Protein AF-A0AAD7F4G1-F1 (afdb_monomer_lite)

Secondary structure (DSSP, 8-state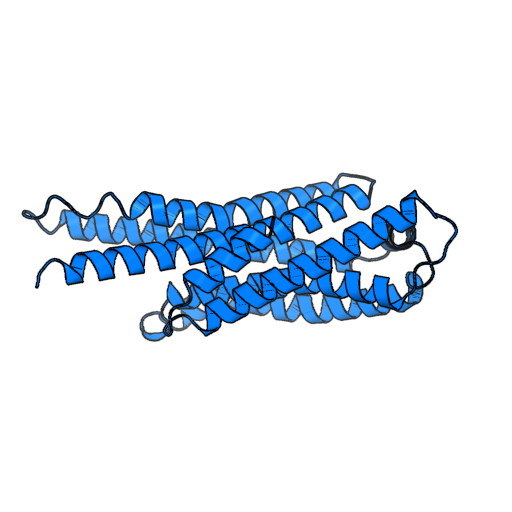):
-HHHHHHHHHHT--GGGHHHHHHHHHHHHHHHHHHHHHHHHHHHHHH-TTSPPPHHHHHHHHHHHHHHHHHHHHHHHHHHHHHS-GGGS-HHHHHHHHHHHHHHHHHHHHHHHHHHHHHHHHTTTS-HHHHHHHHTTT-SHHHHHHHHHHHHHHHHHHHHHHHHHHHHHHHHHHHHS--S---SSSSSHHHHHHHHHIIIIIHHHHHHHHHHHHHHH-S-HHHHHHHHHHHHHHHHHHHHHHHHHHHHHHHHHHHHHTT--

Organism: NCBI:txid1033008

Radius of gyration: 21.55 Å; chains: 1; bounding box: 67×28×67 Å

pLDDT: mean 72.88, std 14.79, range [25.52, 92.38]

Structure (mmCIF, N/CA/C/O backbone):
data_AF-A0AAD7F4G1-F1
#
_entry.id   AF-A0AAD7F4G1-F1
#
loop_
_atom_site.group_PDB
_atom_site.id
_atom_site.type_symbol
_atom_site.label_atom_id
_atom_site.label_alt_id
_atom_site.label_comp_id
_atom_site.label_asym_id
_atom_site.label_entity_id
_atom_site.label_seq_id
_atom_site.pdbx_PDB_ins_code
_atom_site.Cartn_x
_atom_site.Cartn_y
_atom_site.Cartn_z
_atom_site.occupancy
_atom_site.B_iso_or_equiv
_atom_site.auth_seq_id
_atom_site.auth_comp_id
_atom_site.auth_asym_id
_atom_site.auth_atom_id
_atom_site.pdbx_PDB_model_num
ATOM 1 N N . MET A 1 1 ? -10.180 -9.825 -11.424 1.00 59.16 1 MET A N 1
ATOM 2 C CA . MET A 1 1 ? -10.676 -9.976 -10.033 1.00 59.16 1 MET A CA 1
ATOM 3 C C . MET A 1 1 ? -11.299 -8.711 -9.432 1.00 59.16 1 MET A C 1
ATOM 5 O O . MET A 1 1 ? -12.139 -8.852 -8.557 1.00 59.16 1 MET A O 1
ATOM 9 N N . PHE A 1 2 ? -10.976 -7.496 -9.893 1.00 67.31 2 PHE A N 1
ATOM 10 C CA . PHE A 1 2 ? -11.536 -6.258 -9.319 1.00 67.31 2 PHE A CA 1
ATOM 11 C C . PHE A 1 2 ? -12.945 -5.872 -9.791 1.00 67.31 2 PHE A C 1
ATOM 13 O O . PHE A 1 2 ? -13.634 -5.138 -9.090 1.00 67.31 2 PHE A O 1
ATOM 20 N N . ILE A 1 3 ? -13.404 -6.389 -10.935 1.00 67.81 3 ILE A N 1
ATOM 21 C CA . ILE A 1 3 ? -14.711 -6.031 -11.514 1.00 67.81 3 ILE A CA 1
ATOM 22 C C . ILE A 1 3 ? -15.886 -6.405 -10.585 1.00 67.81 3 ILE A C 1
ATOM 24 O O . ILE A 1 3 ? -16.694 -5.524 -10.299 1.00 67.81 3 ILE A O 1
ATOM 28 N N . PRO A 1 4 ? -15.970 -7.628 -10.016 1.00 62.03 4 PRO A N 1
ATOM 29 C CA . PRO A 1 4 ? -17.026 -7.950 -9.052 1.00 62.03 4 PRO A CA 1
ATOM 30 C C . PRO A 1 4 ? -16.975 -7.070 -7.797 1.00 62.03 4 PRO A C 1
ATOM 32 O O . PRO A 1 4 ? -18.012 -6.659 -7.291 1.00 62.03 4 PRO A O 1
ATOM 35 N N . LEU A 1 5 ? -15.776 -6.722 -7.317 1.00 64.94 5 LEU A N 1
ATOM 36 C CA . LEU A 1 5 ? -15.608 -5.859 -6.143 1.00 64.94 5 LEU A CA 1
ATOM 37 C C . LEU A 1 5 ? -16.091 -4.430 -6.406 1.00 64.94 5 LEU A C 1
ATOM 39 O O . LEU A 1 5 ? -16.683 -3.823 -5.519 1.00 64.94 5 LEU A O 1
ATOM 43 N N . LEU A 1 6 ? -15.886 -3.915 -7.620 1.00 66.88 6 LEU A N 1
ATOM 44 C CA . LEU A 1 6 ? -16.370 -2.602 -8.039 1.00 66.88 6 LEU A CA 1
ATOM 45 C C . LEU A 1 6 ? -17.904 -2.565 -8.098 1.00 66.88 6 LEU A C 1
ATOM 47 O O . LEU A 1 6 ? -18.510 -1.630 -7.578 1.00 66.88 6 LEU A O 1
ATOM 51 N N . VAL A 1 7 ? -18.529 -3.614 -8.643 1.00 67.62 7 VAL A N 1
ATOM 52 C CA . VAL A 1 7 ? -19.995 -3.767 -8.662 1.00 67.62 7 VAL A CA 1
ATOM 53 C C . VAL A 1 7 ? -20.554 -3.806 -7.241 1.00 67.62 7 VAL A C 1
ATOM 55 O O . VAL A 1 7 ? -21.474 -3.059 -6.918 1.00 67.62 7 VAL A O 1
ATOM 58 N N . VAL A 1 8 ? -19.962 -4.621 -6.366 1.00 65.62 8 VAL A N 1
ATOM 59 C CA . VAL A 1 8 ? -20.405 -4.728 -4.972 1.00 65.62 8 VAL A CA 1
ATOM 60 C C . VAL A 1 8 ? -20.228 -3.394 -4.239 1.00 65.62 8 VAL A C 1
ATOM 62 O O . VAL A 1 8 ? -21.118 -2.991 -3.496 1.00 65.62 8 VAL A O 1
ATOM 65 N N . LEU A 1 9 ? -19.142 -2.652 -4.480 1.00 65.88 9 LEU A N 1
ATOM 66 C CA . LEU A 1 9 ? -18.961 -1.336 -3.866 1.00 65.88 9 LEU A CA 1
ATOM 67 C C . LEU A 1 9 ? -20.092 -0.375 -4.245 1.00 65.88 9 LEU A C 1
ATOM 69 O O . LEU A 1 9 ? -20.650 0.284 -3.370 1.00 65.88 9 LEU A O 1
ATOM 73 N N . ILE A 1 10 ? -20.419 -0.297 -5.539 1.00 69.44 10 ILE A N 1
ATOM 74 C CA . ILE A 1 10 ? -21.447 0.610 -6.062 1.00 69.44 10 ILE A CA 1
ATOM 75 C C . ILE A 1 10 ? -22.818 0.268 -5.468 1.00 69.44 10 ILE A C 1
ATOM 77 O O . ILE A 1 10 ? -23.537 1.173 -5.050 1.00 69.44 10 ILE A O 1
ATOM 81 N N . VAL A 1 11 ? -23.147 -1.023 -5.362 1.00 65.56 11 VAL A N 1
ATOM 82 C CA . VAL A 1 11 ? -24.415 -1.500 -4.783 1.00 65.56 11 VAL A CA 1
ATOM 83 C C . VAL A 1 11 ? -24.546 -1.130 -3.301 1.00 65.56 11 VAL A C 1
ATOM 85 O O . VAL A 1 11 ? -25.624 -0.754 -2.856 1.00 65.56 11 VAL A O 1
ATOM 88 N N . PHE A 1 12 ? -23.453 -1.186 -2.537 1.00 61.84 12 PHE A N 1
ATOM 89 C CA . PHE A 1 12 ? -23.444 -0.896 -1.097 1.00 61.84 12 PHE A CA 1
ATOM 90 C C . PHE A 1 12 ? -23.132 0.574 -0.745 1.00 61.84 12 PHE A C 1
ATOM 92 O O . PHE A 1 12 ? -22.830 0.893 0.410 1.00 61.84 12 PHE A O 1
ATOM 99 N N . SER A 1 13 ? -23.194 1.487 -1.720 1.00 61.09 13 SER A N 1
ATOM 100 C CA . SER A 1 13 ? -22.911 2.910 -1.515 1.00 61.09 13 SER A CA 1
ATOM 101 C C . SER A 1 13 ? -23.970 3.578 -0.627 1.00 61.09 13 SER A C 1
ATOM 103 O O . SER A 1 13 ? -25.130 3.710 -1.009 1.00 61.09 13 SER A O 1
ATOM 105 N N . ASN A 1 14 ? -23.563 4.026 0.567 1.00 58.22 14 ASN A N 1
ATOM 106 C CA . ASN A 1 14 ? -24.436 4.661 1.561 1.00 58.22 14 ASN A CA 1
ATOM 107 C C . ASN A 1 14 ? -23.987 6.125 1.813 1.00 58.22 14 ASN A C 1
ATOM 109 O O . ASN A 1 14 ? -22.778 6.370 1.925 1.00 58.22 14 ASN A O 1
ATOM 113 N N . PRO A 1 15 ? -24.892 7.121 1.956 1.00 51.62 15 PRO A N 1
ATOM 114 C CA . PRO A 1 15 ? -24.526 8.543 2.039 1.00 51.62 15 PRO A CA 1
ATOM 115 C C . PRO A 1 15 ? -23.590 8.915 3.200 1.00 51.62 15 PRO A C 1
ATOM 117 O O . PRO A 1 15 ? -22.822 9.868 3.081 1.00 51.62 15 PRO A O 1
ATOM 120 N N . GLY A 1 16 ? -23.611 8.155 4.302 1.00 56.56 16 GLY A N 1
ATOM 121 C CA . GLY A 1 16 ? -22.776 8.393 5.487 1.00 56.56 16 GLY A CA 1
ATOM 122 C C . GLY A 1 16 ? -21.321 7.910 5.385 1.00 56.56 16 GLY A C 1
ATOM 123 O O . GLY A 1 16 ? -20.500 8.303 6.206 1.00 56.56 16 GLY A O 1
ATOM 124 N N . MET A 1 17 ? -20.967 7.089 4.385 1.00 61.50 17 MET A N 1
ATOM 125 C CA . MET A 1 17 ? -19.608 6.536 4.204 1.00 61.50 17 MET A CA 1
ATOM 126 C C . MET A 1 17 ? -18.901 7.053 2.940 1.00 61.50 17 MET A C 1
ATOM 128 O O . MET A 1 17 ? -17.911 6.469 2.495 1.00 61.50 17 MET A O 1
ATOM 132 N N . ARG A 1 18 ? -19.384 8.160 2.362 1.00 67.25 18 ARG A N 1
ATOM 133 C CA . ARG A 1 18 ? -18.922 8.700 1.069 1.00 67.25 18 ARG A CA 1
ATOM 134 C C . ARG A 1 18 ? -17.399 8.881 0.950 1.00 67.25 18 ARG A C 1
ATOM 136 O O . ARG A 1 18 ? -16.865 8.443 -0.065 1.00 67.25 18 ARG A O 1
ATOM 143 N N . PRO A 1 19 ? -16.665 9.432 1.940 1.00 75.06 19 PRO A N 1
ATOM 144 C CA . PRO A 1 19 ? -15.215 9.593 1.807 1.00 75.06 19 PRO A CA 1
ATOM 145 C C . PRO A 1 19 ? -14.480 8.250 1.709 1.00 75.06 19 PRO A C 1
ATOM 147 O O . PRO A 1 19 ? -13.637 8.066 0.836 1.00 75.06 19 PRO A O 1
ATOM 150 N N . LEU A 1 20 ? -14.838 7.282 2.564 1.00 74.88 20 LEU A N 1
ATOM 151 C CA . LEU A 1 20 ? -14.239 5.944 2.555 1.00 74.88 20 LEU A CA 1
ATOM 152 C C . LEU A 1 20 ? -14.561 5.199 1.255 1.00 74.88 20 LEU A C 1
ATOM 154 O O . LEU A 1 20 ? -13.694 4.541 0.686 1.00 74.88 20 LEU A O 1
ATOM 158 N N . PHE A 1 21 ? -15.799 5.333 0.775 1.00 76.00 21 PHE A N 1
ATOM 159 C CA . PHE A 1 21 ? -16.236 4.765 -0.494 1.00 76.00 21 PHE A CA 1
ATOM 160 C C . PHE A 1 21 ? -15.425 5.310 -1.676 1.00 76.00 21 PHE A C 1
ATOM 162 O O . PHE A 1 21 ? -14.915 4.522 -2.465 1.00 76.00 21 PHE A O 1
ATOM 169 N N . ILE A 1 22 ? -15.248 6.633 -1.769 1.00 82.31 22 ILE A N 1
ATOM 170 C CA . ILE A 1 22 ? -14.476 7.261 -2.850 1.00 82.31 22 ILE A CA 1
ATOM 171 C C . ILE A 1 22 ? -13.023 6.786 -2.816 1.00 82.31 22 ILE A C 1
ATOM 173 O O . ILE A 1 22 ? -12.489 6.403 -3.853 1.00 82.31 22 ILE A O 1
ATOM 177 N N . MET A 1 23 ? -12.391 6.742 -1.638 1.00 83.56 23 MET A N 1
ATOM 178 C CA . MET A 1 23 ? -11.006 6.272 -1.541 1.00 83.56 23 MET A CA 1
ATOM 179 C C . MET A 1 23 ? -10.866 4.799 -1.950 1.00 83.56 23 MET A C 1
ATOM 181 O O . MET A 1 23 ? -9.951 4.454 -2.691 1.00 83.56 23 MET A O 1
ATOM 185 N N . ASN A 1 24 ? -11.801 3.940 -1.535 1.00 82.81 24 ASN A N 1
ATOM 186 C CA . ASN A 1 24 ? -11.839 2.538 -1.958 1.00 82.81 24 ASN A CA 1
ATOM 187 C C . ASN A 1 24 ? -12.094 2.384 -3.471 1.00 82.81 24 ASN A C 1
ATOM 189 O O . ASN A 1 24 ? -11.542 1.492 -4.106 1.00 82.81 24 ASN A O 1
ATOM 193 N N . LEU A 1 25 ? -12.938 3.230 -4.066 1.00 85.06 25 LEU A N 1
ATOM 194 C CA . LEU A 1 25 ? -13.187 3.213 -5.508 1.00 85.06 25 LEU A CA 1
ATOM 195 C C . LEU A 1 25 ? -11.922 3.607 -6.277 1.00 85.06 25 LEU A C 1
ATOM 197 O O . LEU A 1 25 ? -11.527 2.920 -7.217 1.00 85.06 25 LEU A O 1
ATOM 201 N N . VAL A 1 26 ? -11.264 4.684 -5.848 1.00 88.88 26 VAL A N 1
ATOM 202 C CA . VAL A 1 26 ? -10.005 5.142 -6.442 1.00 88.88 26 VAL A CA 1
ATOM 203 C C . VAL A 1 26 ? -8.928 4.067 -6.320 1.00 88.88 26 VAL A C 1
ATOM 205 O O . VAL A 1 26 ? -8.233 3.818 -7.304 1.00 88.88 26 VAL A O 1
ATOM 208 N N . SER A 1 27 ? -8.810 3.373 -5.181 1.00 88.44 27 SER A N 1
ATOM 209 C CA . SER A 1 27 ? -7.804 2.313 -5.033 1.00 88.44 27 SER A CA 1
ATOM 210 C C . SER A 1 27 ? -8.062 1.134 -5.968 1.00 88.44 27 SER A C 1
ATOM 212 O O . SER A 1 27 ? -7.123 0.627 -6.577 1.00 88.44 27 SER A O 1
ATOM 214 N N . VAL A 1 28 ? -9.328 0.747 -6.161 1.00 88.88 28 VAL A N 1
ATOM 215 C CA . VAL A 1 28 ? -9.712 -0.292 -7.128 1.00 88.88 28 VAL A CA 1
ATOM 216 C C . VAL A 1 28 ? -9.351 0.110 -8.551 1.00 88.88 28 VAL A C 1
ATOM 218 O O . VAL A 1 28 ? -8.712 -0.667 -9.259 1.00 88.88 28 VAL A O 1
ATOM 221 N N . LEU A 1 29 ? -9.746 1.313 -8.975 1.00 89.56 29 LEU A N 1
ATOM 222 C CA . LEU A 1 29 ? -9.453 1.810 -10.320 1.00 89.56 29 LEU A CA 1
ATOM 223 C C . LEU A 1 29 ? -7.942 1.878 -10.557 1.00 89.56 29 LEU A C 1
ATOM 225 O O . LEU A 1 29 ? -7.454 1.410 -11.583 1.00 89.56 29 LEU A O 1
ATOM 229 N N . THR A 1 30 ? -7.197 2.374 -9.570 1.00 90.50 30 THR A N 1
ATOM 230 C CA . THR A 1 30 ? -5.734 2.449 -9.626 1.00 90.50 30 THR A CA 1
ATOM 231 C C . THR A 1 30 ? -5.107 1.055 -9.714 1.00 90.50 30 THR A C 1
ATOM 233 O O . THR A 1 30 ? -4.221 0.838 -10.536 1.00 90.50 30 THR A O 1
ATOM 236 N N . GLY A 1 31 ? -5.606 0.079 -8.947 1.00 89.00 31 GLY A N 1
ATOM 237 C CA . GLY A 1 31 ? -5.162 -1.314 -9.026 1.00 89.00 31 GLY A CA 1
ATOM 238 C C . GLY A 1 31 ? -5.445 -1.967 -10.383 1.00 89.00 31 GLY A C 1
ATOM 239 O O . GLY A 1 31 ? -4.610 -2.711 -10.891 1.00 89.00 31 GLY A O 1
ATOM 240 N N . ILE A 1 32 ? -6.585 -1.662 -11.014 1.00 90.06 32 ILE A N 1
ATOM 241 C CA . ILE A 1 32 ? -6.897 -2.135 -12.374 1.00 90.06 32 ILE A CA 1
ATOM 242 C C . ILE A 1 32 ? -5.906 -1.551 -13.385 1.00 90.06 32 ILE A C 1
ATOM 244 O O . ILE A 1 32 ? -5.348 -2.303 -14.182 1.00 90.06 32 ILE A O 1
ATOM 248 N N . VAL A 1 33 ? -5.661 -0.238 -13.335 1.00 92.38 33 VAL A N 1
ATOM 249 C CA . VAL A 1 33 ? -4.688 0.427 -14.217 1.00 92.38 33 VAL A CA 1
ATOM 250 C C . VAL A 1 33 ? -3.296 -0.172 -14.029 1.00 92.38 33 VAL A C 1
ATOM 252 O O . VAL A 1 33 ? -2.648 -0.523 -15.013 1.00 92.38 33 VAL A O 1
ATOM 255 N N . LEU A 1 34 ? -2.862 -0.368 -12.780 1.00 91.19 34 LEU A N 1
ATOM 256 C CA . LEU A 1 34 ? -1.585 -1.005 -12.464 1.00 91.19 34 LEU A CA 1
ATOM 257 C C . LEU A 1 34 ? -1.491 -2.418 -13.061 1.00 91.19 34 LEU A C 1
ATOM 259 O O . LEU A 1 34 ? -0.464 -2.773 -13.635 1.00 91.19 34 LEU A O 1
ATOM 263 N N . GLY A 1 35 ? -2.565 -3.207 -12.984 1.00 89.12 35 GLY A N 1
ATOM 264 C CA . GLY A 1 35 ? -2.619 -4.549 -13.562 1.00 89.12 35 GLY A CA 1
ATOM 265 C C . GLY A 1 35 ? -2.562 -4.572 -15.084 1.00 89.12 35 GLY A C 1
ATOM 266 O O . GLY A 1 35 ? -1.817 -5.375 -15.644 1.00 89.12 35 GLY A O 1
ATOM 267 N N . ILE A 1 36 ? -3.290 -3.674 -15.754 1.00 90.94 36 ILE A N 1
ATOM 268 C CA . ILE A 1 36 ? -3.244 -3.530 -17.218 1.00 90.94 36 ILE A CA 1
ATOM 269 C C . ILE A 1 36 ? -1.824 -3.171 -17.662 1.00 90.94 36 ILE A C 1
ATOM 271 O O . ILE A 1 36 ? -1.286 -3.810 -18.565 1.00 90.94 36 ILE A O 1
ATOM 275 N N . LEU A 1 37 ? -1.201 -2.194 -16.998 1.00 90.62 37 LEU A N 1
ATOM 276 C CA . LEU A 1 37 ? 0.173 -1.793 -17.287 1.00 90.62 37 LEU A CA 1
ATOM 277 C C . LEU A 1 37 ? 1.157 -2.940 -17.045 1.00 90.62 37 LEU A C 1
ATOM 279 O O . LEU A 1 37 ? 2.006 -3.184 -17.893 1.00 90.62 37 LEU A O 1
ATOM 283 N N . ASN A 1 38 ? 1.020 -3.683 -15.943 1.00 88.88 38 ASN A N 1
ATOM 284 C CA . ASN A 1 38 ? 1.887 -4.825 -15.658 1.00 88.88 38 ASN A CA 1
ATOM 285 C C . ASN A 1 38 ? 1.797 -5.896 -16.753 1.00 88.88 38 ASN A C 1
ATOM 287 O O . ASN A 1 38 ? 2.818 -6.338 -17.265 1.00 88.88 38 ASN A O 1
ATOM 291 N N . VAL A 1 39 ? 0.579 -6.284 -17.152 1.00 89.00 39 VAL A N 1
ATOM 292 C CA . VAL A 1 39 ? 0.378 -7.267 -18.230 1.00 89.00 39 VAL A CA 1
ATOM 293 C C . VAL A 1 39 ? 0.962 -6.755 -19.543 1.00 89.00 39 VAL A C 1
ATOM 295 O O . VAL A 1 39 ? 1.665 -7.498 -20.218 1.00 89.00 39 VAL A O 1
ATOM 298 N N . TYR A 1 40 ? 0.726 -5.488 -19.888 1.00 88.44 40 TYR A N 1
ATOM 299 C CA . TYR A 1 40 ? 1.296 -4.880 -21.089 1.00 88.44 40 TYR A CA 1
ATOM 300 C C . TYR A 1 40 ? 2.832 -4.939 -21.092 1.00 88.44 40 TYR A C 1
ATOM 302 O O . TYR A 1 40 ? 3.427 -5.344 -22.093 1.00 88.44 40 TYR A O 1
ATOM 310 N N . LEU A 1 41 ? 3.475 -4.580 -19.975 1.00 85.44 41 LEU A N 1
ATOM 311 C CA . LEU A 1 41 ? 4.934 -4.600 -19.842 1.00 85.44 41 LEU A CA 1
ATOM 312 C C . LEU A 1 41 ? 5.501 -6.022 -19.972 1.00 85.44 41 LEU A C 1
ATOM 314 O O . LEU A 1 41 ? 6.464 -6.216 -20.708 1.00 85.44 41 LEU A O 1
ATOM 318 N N . GLU A 1 42 ? 4.888 -7.008 -19.316 1.00 83.50 42 GLU A N 1
ATOM 319 C CA . GLU A 1 42 ? 5.328 -8.412 -19.339 1.00 83.50 42 GLU A CA 1
ATOM 320 C C . GLU A 1 42 ? 5.128 -9.067 -20.711 1.00 83.50 42 GLU A C 1
ATOM 322 O O . GLU A 1 42 ? 6.024 -9.732 -21.237 1.00 83.50 42 GLU A O 1
ATOM 327 N N . VAL A 1 43 ? 3.967 -8.841 -21.334 1.00 86.25 43 VAL A N 1
ATOM 328 C CA . VAL A 1 43 ? 3.660 -9.356 -22.676 1.00 86.25 43 VAL A CA 1
ATOM 329 C C . VAL A 1 43 ? 4.613 -8.753 -23.702 1.00 86.25 43 VAL A C 1
ATOM 331 O O . VAL A 1 43 ? 5.156 -9.485 -24.525 1.00 86.25 43 VAL A O 1
ATOM 334 N N . THR A 1 44 ? 4.875 -7.446 -23.626 1.00 83.38 44 THR A N 1
ATOM 335 C CA . THR A 1 44 ? 5.816 -6.775 -24.535 1.00 83.38 44 THR A CA 1
ATOM 336 C C . THR A 1 44 ? 7.243 -7.275 -24.318 1.00 83.38 44 THR A C 1
ATOM 338 O O . THR A 1 44 ? 7.930 -7.595 -25.284 1.00 83.38 44 THR A O 1
ATOM 341 N N . ALA A 1 45 ? 7.674 -7.426 -23.061 1.00 78.81 45 ALA A N 1
ATOM 342 C CA . ALA A 1 45 ? 8.993 -7.964 -22.735 1.00 78.81 45 ALA A CA 1
ATOM 343 C C . ALA A 1 45 ? 9.184 -9.412 -23.225 1.00 78.81 45 ALA A C 1
ATOM 345 O O . ALA A 1 45 ? 10.295 -9.784 -23.598 1.00 78.81 45 ALA A O 1
ATOM 346 N N . THR A 1 46 ? 8.112 -10.211 -23.253 1.00 81.00 46 THR A N 1
ATOM 347 C CA . THR A 1 46 ? 8.158 -11.620 -23.674 1.00 81.00 46 THR A CA 1
ATOM 348 C C . THR A 1 46 ? 8.052 -11.788 -25.191 1.00 81.00 46 THR A C 1
ATOM 350 O O . THR A 1 46 ? 8.832 -12.527 -25.785 1.00 81.00 46 THR A O 1
ATOM 353 N N . LEU A 1 47 ? 7.085 -11.123 -25.831 1.00 85.38 47 LEU A N 1
ATOM 354 C CA . LEU A 1 47 ? 6.792 -11.293 -27.260 1.00 85.38 47 LEU A CA 1
ATOM 355 C C . LEU A 1 47 ? 7.672 -10.428 -28.164 1.00 85.38 47 LEU A C 1
ATOM 357 O O . LEU A 1 47 ? 7.820 -10.723 -29.348 1.00 85.38 47 LEU A O 1
ATOM 361 N N . SER A 1 48 ? 8.223 -9.327 -27.656 1.00 81.44 48 SER A N 1
ATOM 362 C CA . SER A 1 48 ? 9.010 -8.380 -28.451 1.00 81.44 48 SER A CA 1
ATOM 363 C C . SER A 1 48 ? 10.144 -7.772 -27.613 1.00 81.44 48 SER A C 1
ATOM 365 O O . SER A 1 48 ? 10.171 -6.568 -27.363 1.00 81.44 48 SER A O 1
ATOM 367 N N . PRO A 1 49 ? 11.138 -8.582 -27.197 1.00 71.69 49 PRO A N 1
ATOM 368 C CA . PRO A 1 49 ? 12.201 -8.144 -26.286 1.00 71.69 49 PRO A CA 1
ATOM 369 C C . PRO A 1 49 ? 13.098 -7.032 -26.857 1.00 71.69 49 PRO A C 1
ATOM 371 O O . PRO A 1 49 ? 13.790 -6.351 -26.105 1.00 71.69 49 PRO A O 1
ATOM 374 N N . LEU A 1 50 ? 13.098 -6.848 -28.181 1.00 72.94 50 LEU A N 1
ATOM 375 C CA . LEU A 1 50 ? 13.895 -5.838 -28.882 1.00 72.94 50 LEU A CA 1
ATOM 376 C C . LEU A 1 50 ? 13.138 -4.523 -29.115 1.00 72.94 50 LEU A C 1
ATOM 378 O O . LEU A 1 50 ? 13.759 -3.530 -29.490 1.00 72.94 50 LEU A O 1
ATOM 382 N N . THR A 1 51 ? 11.815 -4.492 -28.915 1.00 74.81 51 THR A N 1
ATOM 383 C CA . THR A 1 51 ? 11.047 -3.254 -29.084 1.00 74.81 51 THR A CA 1
ATOM 384 C C . THR A 1 51 ? 11.157 -2.401 -27.822 1.00 74.81 51 THR A C 1
ATOM 386 O O . THR A 1 51 ? 10.780 -2.868 -26.743 1.00 74.81 51 THR A O 1
ATOM 389 N N . PRO A 1 52 ? 11.658 -1.158 -27.919 1.00 70.81 52 PRO A N 1
ATOM 390 C CA . PRO A 1 52 ? 11.794 -0.294 -26.759 1.00 70.81 52 PRO A CA 1
ATOM 391 C C . PRO A 1 52 ? 10.413 0.117 -26.244 1.00 70.81 52 PRO A C 1
ATOM 393 O O . PRO A 1 52 ? 9.591 0.670 -26.974 1.00 70.81 52 PRO A O 1
ATOM 396 N N . ILE A 1 53 ? 10.166 -0.135 -24.961 1.00 78.94 53 ILE A N 1
ATOM 397 C CA . ILE A 1 53 ? 8.968 0.347 -24.276 1.00 78.94 53 ILE A CA 1
ATOM 398 C C . ILE A 1 53 ? 9.136 1.844 -24.025 1.00 78.94 53 ILE A C 1
ATOM 400 O O . ILE A 1 53 ? 10.181 2.294 -23.555 1.00 78.94 53 ILE A O 1
ATOM 404 N N . HIS A 1 54 ? 8.096 2.626 -24.306 1.00 81.44 54 HIS A N 1
ATOM 405 C CA . HIS A 1 54 ? 8.144 4.058 -24.059 1.00 81.44 54 HIS A CA 1
ATOM 406 C C . HIS A 1 54 ? 8.367 4.389 -22.574 1.00 81.44 54 HIS A C 1
ATOM 408 O O . HIS A 1 54 ? 7.651 3.902 -21.694 1.00 81.44 54 HIS A O 1
ATOM 414 N N . ALA A 1 55 ? 9.308 5.301 -22.311 1.00 79.31 55 ALA A N 1
ATOM 415 C CA . ALA A 1 55 ? 9.718 5.693 -20.964 1.00 79.31 55 ALA A CA 1
ATOM 416 C C . ALA A 1 55 ? 8.549 6.172 -20.086 1.00 79.31 55 ALA A C 1
ATOM 418 O O . ALA A 1 55 ? 8.491 5.840 -18.906 1.00 79.31 55 ALA A O 1
ATOM 419 N N . TYR A 1 56 ? 7.579 6.902 -20.648 1.00 83.56 56 TYR A N 1
ATOM 420 C CA . TYR A 1 56 ? 6.435 7.420 -19.888 1.00 83.56 56 TYR A CA 1
ATOM 421 C C . TYR A 1 56 ? 5.530 6.312 -19.326 1.00 83.56 56 TYR A C 1
ATOM 423 O O . TYR A 1 56 ? 5.019 6.456 -18.218 1.00 83.56 56 TYR A O 1
ATOM 431 N N . ILE A 1 57 ? 5.369 5.190 -20.041 1.00 84.94 57 ILE A N 1
ATOM 432 C CA . ILE A 1 57 ? 4.579 4.036 -19.574 1.00 84.94 57 ILE A CA 1
ATOM 433 C C . ILE A 1 57 ? 5.272 3.408 -18.368 1.00 84.94 57 ILE A C 1
ATOM 435 O O . ILE A 1 57 ? 4.647 3.119 -17.350 1.00 84.94 57 ILE A O 1
ATOM 439 N N . LEU A 1 58 ? 6.586 3.241 -18.481 1.00 81.31 58 LEU A N 1
ATOM 440 C CA . LEU A 1 58 ? 7.416 2.623 -17.464 1.00 81.31 58 LEU A CA 1
ATOM 441 C C . LEU A 1 58 ? 7.489 3.488 -16.197 1.00 81.31 58 LEU A C 1
ATOM 443 O O . LEU A 1 58 ? 7.319 2.985 -15.088 1.00 81.31 58 LEU A O 1
ATOM 447 N N . ILE A 1 59 ? 7.678 4.800 -16.355 1.00 84.12 59 ILE A N 1
ATOM 448 C CA . ILE A 1 59 ? 7.667 5.765 -15.249 1.00 84.12 59 ILE A CA 1
ATOM 449 C C . ILE A 1 59 ? 6.291 5.792 -14.582 1.00 84.12 59 ILE A C 1
ATOM 451 O O . ILE A 1 59 ? 6.208 5.727 -13.358 1.00 84.12 59 ILE A O 1
ATOM 455 N N . GLY A 1 60 ? 5.214 5.833 -15.373 1.00 87.81 60 GLY A N 1
ATOM 456 C CA . GLY A 1 60 ? 3.846 5.787 -14.860 1.00 87.81 60 GLY A CA 1
ATOM 457 C C . GLY A 1 60 ? 3.583 4.526 -14.038 1.00 87.81 60 GLY A C 1
ATOM 458 O O . GLY A 1 60 ? 3.074 4.620 -12.925 1.00 87.81 60 GLY A O 1
ATOM 459 N N . PHE A 1 61 ? 4.006 3.361 -14.534 1.00 88.19 61 PHE A N 1
ATOM 460 C CA . PHE A 1 61 ? 3.911 2.097 -13.805 1.00 88.19 61 PHE A CA 1
ATOM 461 C C . PHE A 1 61 ? 4.648 2.146 -12.461 1.00 88.19 61 PHE A C 1
ATOM 463 O O . PHE A 1 61 ? 4.063 1.810 -11.435 1.00 88.19 61 PHE A O 1
ATOM 470 N N . VAL A 1 62 ? 5.899 2.615 -12.442 1.00 85.44 62 VAL A N 1
ATOM 471 C CA . VAL A 1 62 ? 6.704 2.716 -11.213 1.00 85.44 62 VAL A CA 1
ATOM 472 C C . VAL A 1 62 ? 6.083 3.682 -10.203 1.00 85.44 62 VAL A C 1
ATOM 474 O O . VAL A 1 62 ? 6.012 3.363 -9.018 1.00 85.44 62 VAL A O 1
ATOM 477 N N . ILE A 1 63 ? 5.598 4.842 -10.653 1.00 88.69 63 ILE A N 1
ATOM 478 C CA . ILE A 1 63 ? 4.913 5.810 -9.787 1.00 88.69 63 ILE A CA 1
ATOM 479 C C . ILE A 1 63 ? 3.667 5.165 -9.174 1.00 88.69 63 ILE A C 1
ATOM 481 O O . ILE A 1 63 ? 3.497 5.194 -7.957 1.00 88.69 63 ILE A O 1
ATOM 485 N N . LEU A 1 64 ? 2.818 4.536 -9.990 1.00 90.56 64 LEU A N 1
ATOM 486 C CA . LEU A 1 64 ? 1.621 3.861 -9.490 1.00 90.56 64 LEU A CA 1
ATOM 487 C C . LEU A 1 64 ? 1.971 2.760 -8.487 1.00 90.56 64 LEU A C 1
ATOM 489 O O . LEU A 1 64 ? 1.334 2.667 -7.443 1.00 90.56 64 LEU A O 1
ATOM 493 N N . LEU A 1 65 ? 3.010 1.974 -8.766 1.00 87.50 65 LEU A N 1
ATOM 494 C CA . LEU A 1 65 ? 3.471 0.896 -7.898 1.00 87.50 65 LEU A CA 1
ATOM 495 C C . LEU A 1 65 ? 3.929 1.413 -6.521 1.00 87.50 65 LEU A C 1
ATOM 497 O O . LEU A 1 65 ? 3.611 0.799 -5.509 1.00 87.50 65 LEU A O 1
ATOM 501 N N . LEU A 1 66 ? 4.635 2.547 -6.459 1.00 86.44 66 LEU A N 1
ATOM 502 C CA . LEU A 1 66 ? 5.156 3.108 -5.203 1.00 86.44 66 LEU A CA 1
ATOM 503 C C . LEU A 1 66 ? 4.099 3.855 -4.385 1.00 86.44 66 LEU A C 1
ATOM 505 O O . LEU A 1 66 ? 4.061 3.737 -3.162 1.00 86.44 66 LEU A O 1
ATOM 509 N N . TYR A 1 67 ? 3.236 4.626 -5.047 1.00 89.06 67 TYR A N 1
ATOM 510 C CA . TYR A 1 67 ? 2.257 5.466 -4.356 1.00 89.06 67 TYR A CA 1
ATOM 511 C C . TYR A 1 67 ? 0.974 4.723 -3.982 1.00 89.06 67 TYR A C 1
ATOM 513 O O . TYR A 1 67 ? 0.281 5.153 -3.059 1.00 89.06 67 TYR A O 1
ATOM 521 N N . LEU A 1 68 ? 0.655 3.607 -4.647 1.00 89.31 68 LEU A N 1
ATOM 522 C CA . LEU A 1 68 ? -0.541 2.829 -4.334 1.00 89.31 68 LEU A CA 1
ATOM 523 C C . LEU A 1 68 ? -0.542 2.325 -2.876 1.00 89.31 68 LEU A C 1
ATOM 525 O O . LEU A 1 68 ? -1.527 2.605 -2.193 1.00 89.31 68 LEU A O 1
ATOM 529 N N . PRO A 1 69 ? 0.523 1.699 -2.332 1.00 86.88 69 PRO A N 1
ATOM 530 C CA . PRO A 1 69 ? 0.563 1.337 -0.912 1.00 86.88 69 PRO A CA 1
ATOM 531 C C . PRO A 1 69 ? 0.413 2.534 0.027 1.00 86.88 69 PRO A C 1
ATOM 533 O O . PRO A 1 69 ? -0.357 2.479 0.977 1.00 86.88 69 PRO A O 1
ATOM 536 N N . VAL A 1 70 ? 1.064 3.666 -0.268 1.00 87.81 70 VAL A N 1
ATOM 537 C CA . VAL A 1 70 ? 0.937 4.892 0.549 1.00 87.81 70 VAL A CA 1
ATOM 538 C C . VAL A 1 70 ? -0.520 5.373 0.599 1.00 87.81 70 VAL A C 1
ATOM 540 O O . VAL A 1 70 ? -1.019 5.814 1.642 1.00 87.81 70 VAL A O 1
ATOM 543 N N . PHE A 1 71 ? -1.229 5.266 -0.526 1.00 88.62 71 PHE A N 1
ATOM 544 C CA . PHE A 1 71 ? -2.655 5.558 -0.600 1.00 88.62 71 PHE A CA 1
ATOM 545 C C . PHE A 1 71 ? -3.487 4.549 0.208 1.00 88.62 71 PHE A C 1
ATOM 547 O O . PHE A 1 71 ? -4.351 4.961 0.985 1.00 88.62 71 PHE A O 1
ATOM 554 N N . MET A 1 72 ? -3.191 3.250 0.106 1.00 85.19 72 MET A N 1
ATOM 555 C CA . MET A 1 72 ? -3.851 2.200 0.893 1.00 85.19 72 MET A CA 1
ATOM 556 C C . MET A 1 72 ? -3.671 2.405 2.403 1.00 85.19 72 MET A C 1
ATOM 558 O O . MET A 1 72 ? -4.652 2.370 3.151 1.00 85.19 72 MET A O 1
ATOM 562 N N . ASP A 1 73 ? -2.463 2.741 2.847 1.00 84.56 73 ASP A N 1
ATOM 563 C CA . ASP A 1 73 ? -2.155 3.039 4.247 1.00 84.56 73 ASP A CA 1
ATOM 564 C C . ASP A 1 73 ? -2.946 4.253 4.758 1.00 84.56 73 ASP A C 1
ATOM 566 O O . ASP A 1 73 ? -3.348 4.324 5.923 1.00 84.56 73 ASP A O 1
ATOM 570 N N . THR A 1 74 ? -3.225 5.220 3.881 1.00 84.25 74 THR A N 1
ATOM 571 C CA . THR A 1 74 ? -4.062 6.383 4.206 1.00 84.25 74 THR A CA 1
ATOM 572 C C . THR A 1 74 ? -5.524 5.978 4.420 1.00 84.25 74 THR A C 1
ATOM 574 O O . THR A 1 74 ? -6.170 6.469 5.351 1.00 84.25 74 THR A O 1
ATOM 577 N N . ILE A 1 75 ? -6.039 5.022 3.637 1.00 83.06 75 ILE A N 1
ATOM 578 C CA . ILE A 1 75 ? -7.372 4.433 3.852 1.00 83.06 75 ILE A CA 1
ATOM 579 C C . ILE A 1 75 ? -7.427 3.711 5.203 1.00 83.06 75 ILE A C 1
ATOM 581 O O . ILE A 1 75 ? -8.418 3.835 5.930 1.00 83.06 75 ILE A O 1
ATOM 585 N N . LEU A 1 76 ? -6.367 2.985 5.569 1.00 77.31 76 LEU A N 1
ATOM 586 C CA . LEU A 1 76 ? -6.268 2.315 6.866 1.00 77.31 76 LEU A CA 1
ATOM 587 C C . LEU A 1 76 ? -6.266 3.317 8.029 1.00 77.31 76 LEU A C 1
ATOM 589 O O . LEU A 1 76 ? -7.012 3.117 8.990 1.00 77.31 76 LEU A O 1
ATOM 593 N N . ILE A 1 77 ? -5.530 4.430 7.926 1.00 78.75 77 ILE A N 1
ATOM 594 C CA . ILE A 1 77 ? -5.585 5.523 8.913 1.00 78.75 77 ILE A CA 1
ATOM 595 C C . ILE A 1 77 ? -7.012 6.071 9.041 1.00 78.75 77 ILE A C 1
ATOM 597 O O . ILE A 1 77 ? -7.514 6.234 10.155 1.00 78.75 77 ILE A O 1
ATOM 601 N N . PHE A 1 78 ? -7.693 6.327 7.921 1.00 76.69 78 PHE A N 1
ATOM 602 C CA . PHE A 1 78 ? -9.077 6.812 7.932 1.00 76.69 78 PHE A CA 1
ATOM 603 C C . PHE A 1 78 ? -10.028 5.850 8.651 1.00 76.69 78 PHE A C 1
ATOM 605 O O . PHE A 1 78 ? -10.925 6.278 9.378 1.00 76.69 78 PHE A O 1
ATOM 612 N N . ARG A 1 79 ? -9.814 4.539 8.510 1.00 71.31 79 ARG A N 1
ATOM 613 C CA . ARG A 1 79 ? -10.562 3.525 9.269 1.00 71.31 79 ARG A CA 1
ATOM 614 C C . ARG A 1 79 ? -10.195 3.529 10.743 1.00 71.31 79 ARG A C 1
ATOM 616 O O . ARG A 1 79 ? -11.075 3.376 11.588 1.00 71.31 79 ARG A O 1
ATOM 623 N N . LEU A 1 80 ? -8.923 3.737 11.067 1.00 69.94 80 LEU A N 1
ATOM 624 C CA . LEU A 1 80 ? -8.464 3.836 12.446 1.00 69.94 80 LEU A CA 1
ATOM 625 C C . LEU A 1 80 ? -9.095 5.041 13.158 1.00 69.94 80 LEU A C 1
ATOM 627 O O . LEU A 1 80 ? -9.484 4.906 14.314 1.00 69.94 80 LEU A O 1
ATOM 631 N N . PHE A 1 81 ? -9.315 6.163 12.460 1.00 69.75 81 PHE A N 1
ATOM 632 C CA . PHE A 1 81 ? -10.079 7.310 12.974 1.00 69.75 81 PHE A CA 1
ATOM 633 C C . PHE A 1 81 ? -11.528 6.970 13.339 1.00 69.75 81 PHE A C 1
ATOM 635 O O . PHE A 1 81 ? -12.054 7.509 14.313 1.00 69.75 81 PHE A O 1
ATOM 642 N N . ALA A 1 82 ? -12.174 6.065 12.599 1.00 65.50 82 ALA A N 1
ATOM 643 C CA . ALA A 1 82 ? -13.522 5.606 12.930 1.00 65.50 82 ALA A CA 1
ATOM 644 C C . ALA A 1 82 ? -13.543 4.697 14.178 1.00 65.50 82 ALA A C 1
ATOM 646 O O . ALA A 1 82 ? -14.517 4.701 14.927 1.00 65.50 82 ALA A O 1
ATOM 647 N N . VAL A 1 83 ? -12.470 3.935 14.426 1.00 64.56 83 VAL A N 1
ATOM 648 C CA . VAL A 1 83 ? -12.349 3.000 15.568 1.00 64.56 83 VAL A CA 1
ATOM 649 C C . VAL A 1 83 ? -11.824 3.682 16.841 1.00 64.56 83 VAL A C 1
ATOM 651 O O . VAL A 1 83 ? -12.193 3.307 17.959 1.00 64.56 83 VAL A O 1
ATOM 654 N N . TYR A 1 84 ? -10.969 4.690 16.680 1.00 63.94 84 TYR A N 1
ATOM 655 C CA . TYR A 1 84 ? -10.441 5.552 17.732 1.00 63.94 84 TYR A CA 1
ATOM 656 C C . TYR A 1 84 ? -10.994 6.967 17.542 1.00 63.94 84 TYR A C 1
ATOM 658 O O . TYR A 1 84 ? -10.289 7.835 17.017 1.00 63.94 84 TYR A O 1
ATOM 666 N N . PRO A 1 85 ? -12.259 7.215 17.938 1.00 60.09 85 PRO A N 1
ATOM 667 C CA . PRO A 1 85 ? -12.869 8.520 17.769 1.00 60.09 85 PRO A CA 1
ATOM 668 C C . PRO A 1 85 ? -12.023 9.561 18.506 1.00 60.09 85 PRO A C 1
ATOM 670 O O . PRO A 1 85 ? -11.843 9.441 19.723 1.00 60.09 85 PRO A O 1
ATOM 673 N N . PRO A 1 86 ? -11.524 10.602 17.807 1.00 57.03 86 PRO A N 1
ATOM 674 C CA . PRO A 1 86 ? -10.606 11.562 18.396 1.00 57.03 86 PRO A CA 1
ATOM 675 C C . PRO A 1 86 ? -11.177 12.105 19.703 1.00 57.03 86 PRO A C 1
ATOM 677 O O . PRO A 1 86 ? -10.514 12.075 20.734 1.00 57.03 86 PRO A O 1
ATOM 680 N N . ARG A 1 87 ? -12.453 12.497 19.700 1.00 57.88 87 ARG A N 1
ATOM 681 C CA . ARG A 1 87 ? -13.119 13.209 20.801 1.00 57.88 87 ARG A CA 1
ATOM 682 C C . ARG A 1 87 ? -13.047 12.521 22.172 1.00 57.88 87 ARG A C 1
ATOM 684 O O . ARG A 1 87 ? -13.070 13.232 23.165 1.00 57.88 87 ARG A O 1
ATOM 691 N N . THR A 1 88 ? -12.900 11.199 22.244 1.00 61.91 88 THR A N 1
ATOM 692 C CA . THR A 1 88 ? -12.811 10.456 23.519 1.00 61.91 88 THR A CA 1
ATOM 693 C C . THR A 1 88 ? -11.391 10.026 23.889 1.00 61.91 88 THR A C 1
ATOM 695 O O . THR A 1 88 ? -11.157 9.553 24.996 1.00 61.91 88 THR A O 1
ATOM 698 N N . THR A 1 89 ? -10.437 10.136 22.963 1.00 64.75 89 THR A N 1
ATOM 699 C CA . THR A 1 89 ? -9.056 9.680 23.157 1.00 64.75 89 THR A CA 1
ATOM 700 C C . THR A 1 89 ? -8.176 10.845 23.592 1.00 64.75 89 THR A C 1
ATOM 702 O O . THR A 1 89 ? -8.166 11.898 22.944 1.00 64.75 89 THR A O 1
ATOM 705 N N . SER A 1 90 ? -7.420 10.647 24.676 1.00 76.06 90 SER A N 1
ATOM 706 C CA . SER A 1 90 ? -6.501 11.656 25.201 1.00 76.06 90 SER A CA 1
ATOM 707 C C . SER A 1 90 ? -5.407 11.987 24.183 1.00 76.06 90 SER A C 1
ATOM 709 O O . SER A 1 90 ? -5.006 11.154 23.366 1.00 76.06 90 SER A O 1
ATOM 711 N N . TRP A 1 91 ? -4.924 13.227 24.210 1.00 76.44 91 TRP A N 1
ATOM 712 C CA . TRP A 1 91 ? -3.949 13.726 23.239 1.00 76.44 91 TRP A CA 1
ATOM 713 C C . TRP A 1 91 ? -2.669 12.864 23.132 1.00 76.44 91 TRP A C 1
ATOM 715 O O . TRP A 1 91 ? -2.286 12.539 22.006 1.00 76.44 91 TRP A O 1
ATOM 725 N N . PRO A 1 92 ? -2.072 12.364 24.238 1.00 79.31 92 PRO A N 1
ATOM 726 C CA . PRO A 1 92 ? -0.905 11.482 24.160 1.00 79.31 92 PRO A CA 1
ATOM 727 C C . PRO A 1 92 ? -1.213 10.149 23.469 1.00 79.31 92 PRO A C 1
ATOM 729 O O . PRO A 1 92 ? -0.409 9.648 22.691 1.00 79.31 92 PRO A O 1
ATOM 732 N N . GLN A 1 93 ? -2.404 9.586 23.696 1.00 77.75 93 GLN A N 1
ATOM 733 C CA . GLN A 1 93 ? -2.821 8.345 23.042 1.00 77.75 93 GLN A CA 1
ATOM 734 C C . GLN A 1 93 ? -3.039 8.545 21.541 1.00 77.75 93 GLN A C 1
ATOM 736 O O . GLN A 1 93 ? -2.676 7.672 20.760 1.00 77.75 93 GLN A O 1
ATOM 741 N N . ARG A 1 94 ? -3.577 9.696 21.117 1.00 78.75 94 ARG A N 1
ATOM 742 C CA . ARG A 1 94 ? -3.688 10.027 19.688 1.00 78.75 94 ARG A CA 1
ATOM 743 C C . ARG A 1 94 ? -2.315 10.157 19.034 1.00 78.75 94 ARG A C 1
ATOM 745 O O . ARG A 1 94 ? -2.129 9.636 17.939 1.00 78.75 94 ARG A O 1
ATOM 752 N N . LEU A 1 95 ? -1.368 10.819 19.700 1.00 82.44 95 LEU A N 1
ATOM 753 C CA . LEU A 1 95 ? -0.009 10.971 19.183 1.00 82.44 95 LEU A CA 1
ATOM 754 C C . LEU A 1 95 ? 0.691 9.615 19.067 1.00 82.44 95 LEU A C 1
ATOM 756 O O . LEU A 1 95 ? 1.312 9.342 18.048 1.00 82.44 95 LEU A O 1
ATOM 760 N N . ILE A 1 96 ? 0.525 8.741 20.063 1.00 84.19 96 ILE A N 1
ATOM 761 C CA . ILE A 1 96 ? 1.066 7.382 20.009 1.00 84.19 96 ILE A CA 1
ATOM 762 C C . ILE A 1 96 ? 0.439 6.607 18.853 1.00 84.19 96 ILE A C 1
ATOM 764 O O . ILE A 1 96 ? 1.189 6.006 18.110 1.00 84.19 96 ILE A O 1
ATOM 768 N N . VAL A 1 97 ? -0.887 6.643 18.679 1.00 81.12 97 VAL A N 1
ATOM 769 C CA . VAL A 1 97 ? -1.621 5.835 17.685 1.00 81.12 97 VAL A CA 1
ATOM 770 C C . VAL A 1 97 ? -1.403 6.306 16.244 1.00 81.12 97 VAL A C 1
ATOM 772 O O . VAL A 1 97 ? -1.196 5.485 15.356 1.00 81.12 97 VAL A O 1
ATOM 775 N N . PHE A 1 98 ? -1.469 7.613 15.986 1.00 82.38 98 PHE A N 1
ATOM 776 C CA . PHE A 1 98 ? -1.401 8.159 14.625 1.00 82.38 98 PHE A CA 1
ATOM 777 C C . PHE A 1 98 ? -0.015 8.690 14.258 1.00 82.38 98 PHE A C 1
ATOM 779 O O . PHE A 1 98 ? 0.332 8.712 13.079 1.00 82.38 98 PHE A O 1
ATOM 786 N N . GLY A 1 99 ? 0.784 9.105 15.244 1.00 85.31 99 GLY A N 1
ATOM 787 C CA . GLY A 1 99 ? 2.087 9.735 15.030 1.00 85.31 99 GLY A CA 1
ATOM 788 C C . GLY A 1 99 ? 3.042 8.880 14.198 1.00 85.31 99 GLY A C 1
ATOM 789 O O . GLY A 1 99 ? 3.491 9.365 13.161 1.00 85.31 99 GLY A O 1
ATOM 790 N N . PRO A 1 100 ? 3.308 7.613 14.568 1.00 85.94 100 PRO A N 1
ATOM 791 C CA . PRO A 1 100 ? 4.201 6.744 13.802 1.00 85.94 100 PRO A CA 1
ATOM 792 C C . PRO A 1 100 ? 3.743 6.548 12.352 1.00 85.94 100 PRO A C 1
ATOM 794 O O . PRO A 1 100 ? 4.537 6.695 11.428 1.00 85.94 100 PRO A O 1
ATOM 797 N N . SER A 1 101 ? 2.447 6.309 12.135 1.00 84.94 101 SER A N 1
ATOM 798 C CA . SER A 1 101 ? 1.903 6.052 10.795 1.00 84.94 101 SER A CA 1
ATOM 799 C C . SER A 1 101 ? 1.902 7.295 9.894 1.00 84.94 101 SER A C 1
ATOM 801 O O . SER A 1 101 ? 2.065 7.188 8.678 1.00 84.94 101 SER A O 1
ATOM 803 N N . ILE A 1 102 ? 1.753 8.494 10.470 1.00 86.75 102 ILE A N 1
ATOM 804 C CA . ILE A 1 102 ? 1.918 9.763 9.744 1.00 86.75 102 ILE A CA 1
ATOM 805 C C . ILE A 1 102 ? 3.400 10.010 9.446 1.00 86.75 102 ILE A C 1
ATOM 807 O O . ILE A 1 102 ? 3.747 10.359 8.319 1.00 86.75 102 ILE A O 1
ATOM 811 N N . LEU A 1 103 ? 4.277 9.787 10.428 1.00 89.50 103 LEU A N 1
ATOM 812 C CA . LEU A 1 103 ? 5.719 9.977 10.283 1.00 89.50 103 LEU A CA 1
ATOM 813 C C . LEU A 1 103 ? 6.285 9.115 9.149 1.00 89.50 103 LEU A C 1
ATOM 815 O O . LEU A 1 103 ? 7.008 9.627 8.297 1.00 89.50 103 LEU A O 1
ATOM 819 N N . PHE A 1 104 ? 5.905 7.836 9.082 1.00 88.44 104 PHE A N 1
ATOM 820 C CA . PHE A 1 104 ? 6.350 6.954 8.004 1.00 88.44 104 PHE A CA 1
ATOM 821 C C . PHE A 1 104 ? 5.902 7.446 6.627 1.00 88.44 104 PHE A C 1
ATOM 823 O O . PHE A 1 104 ? 6.696 7.415 5.693 1.00 88.44 104 PHE A O 1
ATOM 830 N N . LYS A 1 105 ? 4.690 7.991 6.488 1.00 86.31 105 LYS A N 1
ATOM 831 C CA . LYS A 1 105 ? 4.222 8.562 5.212 1.00 86.31 105 LYS A CA 1
ATOM 832 C C . LYS A 1 105 ? 5.022 9.800 4.808 1.00 86.31 105 LYS A C 1
ATOM 834 O O . LYS A 1 105 ? 5.424 9.915 3.652 1.00 86.31 105 LYS A O 1
ATOM 839 N N . VAL A 1 106 ? 5.310 10.686 5.764 1.00 88.94 106 VAL A N 1
ATOM 840 C CA . VAL A 1 106 ? 6.130 11.888 5.532 1.00 88.94 106 VAL A CA 1
ATOM 841 C C . VAL A 1 106 ? 7.555 11.524 5.106 1.00 88.94 106 VAL A C 1
ATOM 843 O O . VAL A 1 106 ? 8.136 12.241 4.301 1.00 88.94 106 VAL A O 1
ATOM 846 N N . ILE A 1 107 ? 8.106 10.405 5.585 1.00 89.12 107 ILE A N 1
ATOM 847 C CA . ILE A 1 107 ? 9.432 9.910 5.178 1.00 89.12 107 ILE A CA 1
ATOM 848 C C . ILE A 1 107 ? 9.385 9.219 3.805 1.00 89.12 107 ILE A C 1
ATOM 850 O O . ILE A 1 107 ? 10.265 9.428 2.967 1.00 89.12 107 ILE A O 1
ATOM 854 N N . ARG A 1 108 ? 8.355 8.404 3.554 1.00 88.62 108 ARG A N 1
ATOM 855 C CA . ARG A 1 108 ? 8.217 7.603 2.328 1.00 88.62 108 ARG A CA 1
ATOM 856 C C . ARG A 1 108 ? 7.995 8.447 1.077 1.00 88.62 108 ARG A C 1
ATOM 858 O O . ARG A 1 108 ? 8.545 8.127 0.028 1.00 88.62 108 ARG A O 1
ATOM 865 N N . VAL A 1 109 ? 7.254 9.555 1.167 1.00 88.81 109 VAL A N 1
ATOM 866 C CA . VAL A 1 109 ? 6.977 10.408 -0.005 1.00 88.81 109 VAL A CA 1
ATOM 867 C C . VAL A 1 109 ? 8.263 11.011 -0.605 1.00 88.81 109 VAL A C 1
ATOM 869 O O . VAL A 1 109 ? 8.502 10.784 -1.791 1.00 88.81 109 VAL A O 1
ATOM 872 N N . PRO A 1 110 ? 9.138 11.705 0.151 1.00 90.56 110 PRO A N 1
ATOM 873 C CA . PRO A 1 110 ? 10.430 12.169 -0.358 1.00 90.56 110 PRO A CA 1
ATOM 874 C C . PRO A 1 110 ? 11.325 11.031 -0.857 1.00 90.56 110 PRO A C 1
ATOM 876 O O . PRO A 1 110 ? 11.939 11.162 -1.913 1.00 90.56 110 PRO A O 1
ATOM 879 N N . ASN A 1 111 ? 11.371 9.903 -0.139 1.00 90.19 111 ASN A N 1
ATOM 880 C CA . ASN A 1 111 ? 12.149 8.728 -0.539 1.00 90.19 111 ASN A CA 1
ATOM 881 C C . ASN A 1 111 ? 11.703 8.186 -1.912 1.00 90.19 111 ASN A C 1
ATOM 883 O O . ASN A 1 111 ? 12.534 7.933 -2.785 1.00 90.19 111 ASN A O 1
ATOM 887 N N . SER A 1 112 ? 10.390 8.098 -2.133 1.00 86.44 112 SER A N 1
ATOM 888 C CA . SER A 1 112 ? 9.792 7.690 -3.408 1.00 86.44 112 SER A CA 1
ATOM 889 C C . SER A 1 112 ? 10.072 8.692 -4.532 1.00 86.44 112 SER A C 1
ATOM 891 O O . SER A 1 112 ? 10.389 8.282 -5.647 1.00 86.44 112 SER A O 1
ATOM 893 N N . ILE A 1 113 ? 10.040 10.001 -4.251 1.00 88.19 113 ILE A N 1
ATOM 894 C CA . ILE A 1 113 ? 10.404 11.038 -5.234 1.00 88.19 113 ILE A CA 1
ATOM 895 C C . ILE A 1 113 ? 11.862 10.876 -5.663 1.00 88.19 113 ILE A C 1
ATOM 897 O O . ILE A 1 113 ? 12.154 10.847 -6.858 1.00 88.19 113 ILE A O 1
ATOM 901 N N . VAL A 1 114 ? 12.778 10.737 -4.700 1.00 88.38 114 VAL A N 1
ATOM 902 C CA . VAL A 1 114 ? 14.203 10.524 -4.981 1.00 88.38 114 VAL A CA 1
ATOM 903 C C . VAL A 1 114 ? 14.382 9.268 -5.829 1.00 88.38 114 VAL A C 1
AT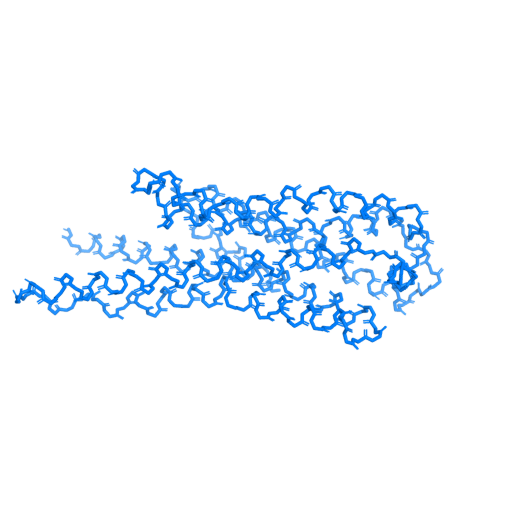OM 905 O O . VAL A 1 114 ? 15.049 9.325 -6.862 1.00 88.38 114 VAL A O 1
ATOM 908 N N . PHE A 1 115 ? 13.730 8.164 -5.462 1.00 84.94 115 PHE A N 1
ATOM 909 C CA . PHE A 1 115 ? 13.773 6.934 -6.246 1.00 84.94 115 PHE A CA 1
ATOM 910 C C . PHE A 1 115 ? 13.323 7.154 -7.697 1.00 84.94 115 PHE A C 1
ATOM 912 O O . PHE A 1 115 ? 14.055 6.783 -8.611 1.00 84.94 115 PHE A O 1
ATOM 919 N N . VAL A 1 116 ? 12.183 7.812 -7.934 1.00 85.50 116 VAL A N 1
ATOM 920 C CA . VAL A 1 116 ? 11.678 8.086 -9.294 1.00 85.50 116 VAL A CA 1
ATOM 921 C C . VAL A 1 116 ? 12.635 8.989 -10.084 1.00 85.50 116 VAL A C 1
ATOM 923 O O . VAL A 1 116 ? 12.885 8.749 -11.266 1.00 85.50 116 VAL A O 1
ATOM 926 N N . VAL A 1 117 ? 13.241 9.998 -9.452 1.00 86.25 117 VAL A N 1
ATOM 927 C CA . VAL A 1 117 ? 14.232 10.872 -10.107 1.00 86.25 117 VAL A CA 1
ATOM 928 C C . VAL A 1 117 ? 15.477 10.089 -10.526 1.00 86.25 117 VAL A C 1
ATOM 930 O O . VAL A 1 117 ? 15.982 10.266 -11.632 1.00 86.25 117 VAL A O 1
ATOM 933 N N . TYR A 1 118 ? 15.981 9.197 -9.678 1.00 80.94 118 TYR A N 1
ATOM 934 C CA . TYR A 1 118 ? 17.106 8.347 -10.063 1.00 80.94 118 TYR A CA 1
ATOM 935 C C . TYR A 1 118 ? 16.702 7.302 -11.111 1.00 80.94 118 TYR A C 1
ATOM 937 O O . TYR A 1 118 ? 17.462 7.031 -12.039 1.00 80.94 118 TYR A O 1
ATOM 945 N N . TRP A 1 119 ? 15.497 6.751 -11.003 1.00 78.19 119 TRP A N 1
ATOM 946 C CA . TRP A 1 119 ? 14.956 5.796 -11.960 1.00 78.19 119 TRP A CA 1
ATOM 947 C C . TRP A 1 119 ? 14.850 6.396 -13.365 1.00 78.19 119 TRP A C 1
ATOM 949 O O . TRP A 1 119 ? 15.283 5.784 -14.337 1.00 78.19 119 TRP A O 1
ATOM 959 N N . THR A 1 120 ? 14.351 7.626 -13.486 1.00 79.94 120 THR A N 1
ATOM 960 C CA . THR A 1 120 ? 14.265 8.333 -14.775 1.00 79.94 120 THR A CA 1
ATOM 961 C C . THR A 1 120 ? 15.641 8.632 -15.370 1.00 79.94 120 THR A C 1
ATOM 963 O O . THR A 1 120 ? 15.826 8.473 -16.573 1.00 79.94 120 THR A O 1
ATOM 966 N N . LYS A 1 121 ? 16.626 8.994 -14.538 1.00 76.12 121 LYS A N 1
ATOM 967 C CA . LYS A 1 121 ? 17.996 9.299 -14.983 1.00 76.12 121 LYS A CA 1
ATOM 968 C C . LYS A 1 121 ? 18.783 8.074 -15.455 1.00 76.12 121 LYS A C 1
ATOM 970 O O . LYS A 1 121 ? 19.531 8.187 -16.419 1.00 76.12 121 LYS A O 1
ATOM 975 N N . PHE A 1 122 ? 18.632 6.929 -14.788 1.00 68.12 122 PHE A N 1
ATOM 976 C CA . PHE A 1 122 ? 19.497 5.759 -15.010 1.00 68.12 122 PHE A CA 1
ATOM 977 C C . PHE A 1 122 ? 18.781 4.539 -15.608 1.00 68.12 122 PHE A C 1
ATOM 979 O O . PHE A 1 122 ? 19.432 3.698 -16.218 1.00 68.12 122 PHE A O 1
ATOM 986 N N . GLY A 1 123 ? 17.460 4.428 -15.448 1.00 61.78 123 GLY A N 1
ATOM 987 C CA . GLY A 1 123 ? 16.665 3.257 -15.842 1.00 61.78 123 GLY A CA 1
ATOM 988 C C . GLY A 1 123 ? 15.574 3.525 -16.885 1.00 61.78 123 GLY A C 1
ATOM 989 O O . GLY A 1 123 ? 14.985 2.580 -17.395 1.00 61.78 123 GLY A O 1
ATOM 990 N N . GLY A 1 124 ? 15.303 4.786 -17.239 1.00 57.91 124 GLY A N 1
ATOM 991 C CA . GLY A 1 124 ? 14.197 5.160 -18.136 1.00 57.91 124 GLY A CA 1
ATOM 992 C C . GLY A 1 124 ? 14.352 4.759 -19.611 1.00 57.91 124 GLY A C 1
ATOM 993 O O . GLY A 1 124 ? 13.409 4.941 -20.375 1.00 57.91 124 GLY A O 1
ATOM 994 N N . HIS A 1 125 ? 15.511 4.227 -20.014 1.00 59.22 125 HIS A N 1
ATOM 995 C CA . HIS A 1 125 ? 15.854 3.943 -21.417 1.00 59.22 125 HIS A CA 1
ATOM 996 C C . HIS A 1 125 ? 16.015 2.444 -21.730 1.00 59.22 125 HIS A C 1
ATOM 998 O O . HIS A 1 125 ? 16.292 2.089 -22.873 1.00 59.22 125 HIS A O 1
ATOM 1004 N N . THR A 1 126 ? 15.871 1.560 -20.739 1.00 61.12 126 THR A N 1
ATOM 1005 C CA . THR A 1 126 ? 16.072 0.108 -20.885 1.00 61.12 126 THR A CA 1
ATOM 1006 C C . THR A 1 126 ? 14.840 -0.672 -20.428 1.00 61.12 126 THR A C 1
ATOM 1008 O O . THR A 1 126 ? 13.895 -0.107 -19.874 1.00 61.12 126 THR A O 1
ATOM 1011 N N . SER A 1 127 ? 14.811 -1.983 -20.692 1.00 63.56 127 SER A N 1
ATOM 1012 C CA . SER A 1 127 ? 13.713 -2.838 -20.224 1.00 63.56 127 SER A CA 1
ATOM 1013 C C . SER A 1 127 ? 13.544 -2.721 -18.692 1.00 63.56 127 SER A C 1
ATOM 1015 O O . SER A 1 127 ? 14.549 -2.674 -17.974 1.00 63.56 127 SER A O 1
ATOM 1017 N N . PRO A 1 128 ? 12.304 -2.702 -18.154 1.00 61.41 128 PRO A N 1
AT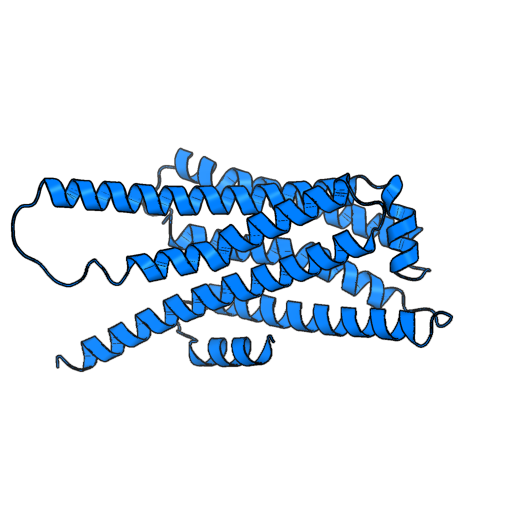OM 1018 C CA . PRO A 1 128 ? 12.061 -2.504 -16.718 1.00 61.41 128 PRO A CA 1
ATOM 1019 C C . PRO A 1 128 ? 12.786 -3.531 -15.838 1.00 61.41 128 PRO A C 1
ATOM 1021 O O . PRO A 1 128 ? 13.227 -3.220 -14.731 1.00 61.41 128 PRO A O 1
ATOM 1024 N N . LEU A 1 129 ? 12.960 -4.743 -16.368 1.00 64.88 129 LEU A N 1
ATOM 1025 C CA . LEU A 1 129 ? 13.707 -5.821 -15.739 1.00 64.88 129 LEU A CA 1
ATOM 1026 C C . LEU A 1 129 ? 15.202 -5.500 -15.609 1.00 64.88 129 LEU A C 1
ATOM 1028 O O . LEU A 1 129 ? 15.774 -5.657 -14.530 1.00 64.88 129 LEU A O 1
ATOM 1032 N N . GLN A 1 130 ? 15.833 -5.027 -16.686 1.00 65.62 130 GLN A N 1
ATOM 1033 C CA . GLN A 1 130 ? 17.251 -4.662 -16.679 1.00 65.62 130 GLN A CA 1
ATOM 1034 C C . GLN A 1 130 ? 17.504 -3.423 -15.819 1.00 65.62 130 GLN A C 1
ATOM 1036 O O . GLN A 1 130 ? 18.460 -3.410 -15.048 1.00 65.62 130 GLN A O 1
ATOM 1041 N N . ALA A 1 131 ? 16.625 -2.419 -15.886 1.00 66.62 131 ALA A N 1
ATOM 1042 C CA . ALA A 1 131 ? 16.700 -1.234 -15.035 1.00 66.62 131 ALA A CA 1
ATOM 1043 C C . ALA A 1 131 ? 16.602 -1.600 -13.542 1.00 66.62 131 ALA A C 1
ATOM 1045 O O . ALA A 1 131 ? 17.422 -1.162 -12.734 1.00 66.62 131 ALA A O 1
ATOM 1046 N N . GLY A 1 132 ? 15.654 -2.471 -13.177 1.00 66.81 132 GLY A N 1
ATOM 1047 C CA . GLY A 1 132 ? 15.480 -2.947 -11.802 1.00 66.81 132 GLY A CA 1
ATOM 1048 C C . GLY A 1 132 ? 16.665 -3.768 -11.291 1.00 66.81 132 GLY A C 1
ATOM 1049 O O . GLY A 1 132 ? 17.095 -3.595 -10.150 1.00 66.81 132 GLY A O 1
ATOM 1050 N N . GLN A 1 133 ? 17.247 -4.618 -12.142 1.00 68.31 133 GLN A N 1
ATOM 1051 C CA . GLN A 1 133 ? 18.447 -5.389 -11.808 1.00 68.31 133 GLN A CA 1
ATOM 1052 C C . GLN A 1 133 ? 19.691 -4.503 -11.662 1.00 68.31 133 GLN A C 1
ATOM 1054 O O . GLN A 1 133 ? 20.435 -4.669 -10.695 1.00 68.31 133 GLN A O 1
ATOM 1059 N N . ALA A 1 134 ? 19.891 -3.535 -12.561 1.00 65.25 134 ALA A N 1
ATOM 1060 C CA . ALA A 1 134 ? 21.031 -2.618 -12.530 1.00 65.25 134 ALA A CA 1
ATOM 1061 C C . ALA A 1 134 ? 21.011 -1.700 -11.296 1.00 65.25 134 ALA A C 1
ATOM 1063 O O . ALA A 1 134 ? 22.051 -1.420 -10.701 1.00 65.25 134 ALA A O 1
ATOM 1064 N N . LEU A 1 135 ? 19.823 -1.267 -10.866 1.00 65.38 135 LEU A N 1
ATOM 1065 C CA . LEU A 1 135 ? 19.664 -0.358 -9.729 1.00 65.38 135 LEU A CA 1
ATOM 1066 C C . LEU A 1 135 ? 19.669 -1.074 -8.363 1.00 65.38 135 LEU A C 1
ATOM 1068 O O . LEU A 1 135 ? 19.844 -0.425 -7.329 1.00 65.38 135 LEU A O 1
ATOM 1072 N N . ARG A 1 136 ? 19.554 -2.411 -8.334 1.00 60.62 136 ARG A N 1
ATOM 1073 C CA . ARG A 1 136 ? 19.408 -3.218 -7.107 1.00 60.62 136 ARG A CA 1
ATOM 1074 C C . ARG A 1 136 ? 20.587 -3.125 -6.131 1.00 60.62 136 ARG A C 1
ATOM 1076 O O . ARG A 1 136 ? 20.381 -3.143 -4.917 1.00 60.62 136 ARG A O 1
ATOM 1083 N N . GLY A 1 137 ? 21.814 -3.083 -6.649 1.00 58.28 137 GLY A N 1
ATOM 1084 C CA . GLY A 1 137 ? 23.039 -3.064 -5.837 1.00 58.28 137 GLY A CA 1
ATOM 1085 C C . GLY A 1 137 ? 23.416 -1.676 -5.319 1.00 58.28 137 GLY A C 1
ATOM 1086 O O . GLY A 1 137 ? 24.107 -1.565 -4.312 1.00 58.28 137 GLY A O 1
ATOM 1087 N N . VAL A 1 138 ? 22.936 -0.626 -5.988 1.00 59.50 138 VAL A N 1
ATOM 1088 C CA . VAL A 1 138 ? 23.393 0.757 -5.782 1.00 59.50 138 VAL A CA 1
ATOM 1089 C C . VAL A 1 138 ? 22.382 1.581 -4.980 1.00 59.50 138 VAL A C 1
ATOM 1091 O O . VAL A 1 138 ? 22.759 2.561 -4.344 1.00 59.50 138 VAL A O 1
ATOM 1094 N N . GLN A 1 139 ? 21.098 1.201 -4.969 1.00 65.94 139 GLN A N 1
ATOM 1095 C CA . GLN A 1 139 ? 20.045 2.061 -4.423 1.00 65.94 139 GLN A CA 1
ATOM 1096 C C . GLN A 1 139 ? 19.460 1.561 -3.091 1.00 65.94 139 GLN A C 1
ATOM 1098 O O . GLN A 1 139 ? 18.708 0.583 -3.069 1.00 65.94 139 GLN A O 1
ATOM 1103 N N . PRO A 1 140 ? 19.717 2.260 -1.968 1.00 76.94 140 PRO A N 1
ATOM 1104 C CA . PRO A 1 140 ? 19.094 1.946 -0.681 1.00 76.94 140 PRO A CA 1
ATOM 1105 C C . PRO A 1 140 ? 17.609 2.344 -0.628 1.00 76.94 140 PRO A C 1
ATOM 1107 O O . PRO A 1 140 ? 16.867 1.813 0.196 1.00 76.94 140 PRO A O 1
ATOM 1110 N N . TRP A 1 141 ? 17.158 3.234 -1.518 1.00 80.25 141 TRP A N 1
ATOM 1111 C CA . TRP A 1 141 ? 15.832 3.866 -1.486 1.00 80.25 141 TRP A CA 1
ATOM 1112 C C . TRP A 1 141 ? 14.673 2.862 -1.496 1.00 80.25 141 TRP A C 1
ATOM 1114 O O . TRP A 1 141 ? 13.738 2.992 -0.709 1.00 80.25 141 TRP A O 1
ATOM 1124 N N . ILE A 1 142 ? 14.757 1.812 -2.322 1.00 76.94 142 ILE A N 1
ATOM 1125 C CA . ILE A 1 142 ? 13.709 0.781 -2.396 1.00 76.94 142 ILE A CA 1
ATOM 1126 C C . ILE A 1 142 ? 13.670 -0.092 -1.136 1.00 76.94 142 ILE A C 1
ATOM 1128 O O . ILE A 1 142 ? 12.604 -0.517 -0.701 1.00 76.94 142 ILE A O 1
ATOM 1132 N N . LYS A 1 143 ? 14.829 -0.316 -0.499 1.00 79.31 143 LYS A N 1
ATOM 1133 C CA . LYS A 1 143 ? 14.910 -1.063 0.762 1.00 79.31 143 LYS A CA 1
ATOM 1134 C C . LYS A 1 143 ? 14.290 -0.275 1.902 1.00 79.31 143 LYS A C 1
ATOM 1136 O O . LYS A 1 143 ? 13.542 -0.842 2.688 1.00 79.31 143 LYS A O 1
ATOM 1141 N N . ILE A 1 144 ? 14.583 1.021 1.953 1.00 83.81 144 ILE A N 1
ATOM 1142 C CA . ILE A 1 144 ? 14.002 1.951 2.918 1.00 83.81 144 ILE A CA 1
ATOM 1143 C C . ILE A 1 144 ? 12.478 1.995 2.747 1.00 83.81 144 ILE A C 1
ATOM 1145 O O . ILE A 1 144 ? 11.751 1.848 3.727 1.00 83.81 144 ILE A O 1
ATOM 1149 N N . GLU A 1 145 ? 11.999 2.114 1.506 1.00 83.25 145 GLU A N 1
ATOM 1150 C CA . GLU A 1 145 ? 10.568 2.150 1.188 1.00 83.25 145 GLU A CA 1
ATOM 1151 C C . GLU A 1 145 ? 9.843 0.897 1.691 1.00 83.25 145 GLU A C 1
ATOM 1153 O O . GLU A 1 145 ? 8.868 0.982 2.438 1.00 83.25 145 GLU A O 1
ATOM 1158 N N . TRP A 1 146 ? 10.359 -0.278 1.327 1.00 83.31 146 TRP A N 1
ATOM 1159 C CA . TRP A 1 146 ? 9.744 -1.555 1.682 1.00 83.31 146 TRP A CA 1
ATOM 1160 C C . TRP A 1 146 ? 9.831 -1.835 3.182 1.00 83.31 146 TRP A C 1
ATOM 1162 O O . TRP A 1 146 ? 8.895 -2.380 3.758 1.00 83.31 146 TRP A O 1
ATOM 1172 N N . PHE A 1 147 ? 10.920 -1.426 3.836 1.00 85.50 147 PHE A N 1
ATOM 1173 C CA . PHE A 1 147 ? 11.059 -1.537 5.285 1.00 85.50 147 PHE A CA 1
ATOM 1174 C C . PHE A 1 147 ? 10.002 -0.701 6.011 1.00 85.50 147 PHE A C 1
ATOM 1176 O O . PHE A 1 147 ? 9.301 -1.217 6.881 1.00 85.50 147 PHE A O 1
ATOM 1183 N N . PHE A 1 148 ? 9.834 0.568 5.629 1.00 86.75 148 PHE A N 1
ATOM 1184 C CA . PHE A 1 148 ? 8.822 1.424 6.246 1.00 86.75 148 PHE A CA 1
ATOM 1185 C C . PHE A 1 148 ? 7.396 0.941 5.974 1.00 86.75 148 PHE A C 1
ATOM 1187 O O . PHE A 1 148 ? 6.563 1.028 6.873 1.00 86.75 148 PHE A O 1
ATOM 1194 N N . GLN A 1 149 ? 7.119 0.386 4.791 1.00 84.06 149 GLN A N 1
ATOM 1195 C CA . GLN A 1 149 ? 5.820 -0.224 4.494 1.00 84.06 149 GLN A CA 1
ATOM 1196 C C . GLN A 1 149 ? 5.504 -1.389 5.441 1.00 84.06 149 GLN A C 1
ATOM 1198 O O . GLN A 1 149 ? 4.421 -1.439 6.017 1.00 84.06 149 GLN A O 1
ATOM 1203 N N . VAL A 1 150 ? 6.458 -2.301 5.660 1.00 84.31 150 VAL A N 1
ATOM 1204 C CA . VAL A 1 150 ? 6.281 -3.436 6.585 1.00 84.31 150 VAL A CA 1
ATOM 1205 C C . VAL A 1 150 ? 6.003 -2.944 7.998 1.00 84.31 150 VAL A C 1
ATOM 1207 O O . VAL A 1 150 ? 5.087 -3.434 8.660 1.00 84.31 150 VAL A O 1
ATOM 1210 N N . PHE A 1 151 ? 6.785 -1.968 8.460 1.00 85.56 151 PHE A N 1
ATOM 1211 C CA . PHE A 1 151 ? 6.619 -1.414 9.796 1.00 85.56 151 PHE A CA 1
ATOM 1212 C C . PHE A 1 151 ? 5.262 -0.735 9.971 1.00 85.56 151 PHE A C 1
ATOM 1214 O O . PHE A 1 151 ? 4.615 -0.991 10.982 1.00 85.56 151 PHE A O 1
ATOM 1221 N N . ASP A 1 152 ? 4.800 0.064 9.005 1.00 84.00 152 ASP A N 1
ATOM 1222 C CA . ASP A 1 152 ? 3.485 0.716 9.078 1.00 84.00 152 ASP A CA 1
ATOM 1223 C C . ASP A 1 152 ? 2.350 -0.323 9.088 1.00 84.00 152 ASP A C 1
ATOM 1225 O O . ASP A 1 152 ? 1.493 -0.304 9.976 1.00 84.00 152 ASP A O 1
ATOM 1229 N N . ASN A 1 153 ? 2.410 -1.313 8.190 1.00 81.38 153 ASN A N 1
ATOM 1230 C CA . ASN A 1 153 ? 1.425 -2.394 8.101 1.00 81.38 153 ASN A CA 1
ATOM 1231 C C . ASN A 1 153 ? 1.340 -3.213 9.393 1.00 81.38 153 ASN A C 1
ATOM 1233 O O . ASN A 1 153 ? 0.249 -3.472 9.916 1.00 81.38 153 ASN A O 1
ATOM 1237 N N . CYS A 1 154 ? 2.480 -3.611 9.953 1.00 83.06 154 CYS A N 1
ATOM 1238 C CA . CYS A 1 154 ? 2.497 -4.403 11.175 1.00 83.06 154 CYS A CA 1
ATOM 1239 C C . CYS A 1 154 ? 2.152 -3.561 12.412 1.00 83.06 154 CYS A C 1
ATOM 1241 O O . CYS A 1 154 ? 1.448 -4.043 13.300 1.00 83.06 154 CYS A O 1
ATOM 1243 N N . TYR A 1 155 ? 2.537 -2.284 12.443 1.00 84.62 155 TYR A N 1
ATOM 1244 C CA . TYR A 1 155 ? 2.135 -1.348 13.490 1.00 84.62 155 TYR A CA 1
ATOM 1245 C C . TYR A 1 155 ? 0.610 -1.152 13.528 1.00 84.62 155 TYR A C 1
ATOM 1247 O O . TYR A 1 155 ? -0.015 -1.339 14.579 1.00 84.62 155 TYR A O 1
ATOM 1255 N N . ALA A 1 156 ? -0.012 -0.867 12.379 1.00 77.94 156 ALA A N 1
ATOM 1256 C CA . ALA A 1 156 ? -1.464 -0.741 12.254 1.00 77.94 156 ALA A CA 1
ATOM 1257 C C . ALA A 1 156 ? -2.187 -2.041 12.654 1.00 77.94 156 ALA A C 1
ATOM 1259 O O . ALA A 1 156 ? -3.186 -2.003 13.381 1.00 77.94 156 ALA A O 1
ATOM 1260 N N . SER A 1 157 ? -1.638 -3.194 12.253 1.00 78.06 157 SER A N 1
ATOM 1261 C CA . SER A 1 157 ? -2.150 -4.518 12.626 1.00 78.06 157 SER A CA 1
ATOM 1262 C C . SER A 1 157 ? -2.159 -4.734 14.139 1.00 78.06 157 SER A C 1
ATOM 1264 O O . SER A 1 157 ? -3.178 -5.135 14.708 1.00 78.06 157 SER A O 1
ATOM 1266 N N . VAL A 1 158 ? -1.044 -4.432 14.809 1.00 82.00 158 VAL A N 1
ATOM 1267 C CA . VAL A 1 158 ? -0.904 -4.590 16.262 1.00 82.00 158 VAL A CA 1
ATOM 1268 C C . VAL A 1 158 ? -1.863 -3.665 17.003 1.00 82.00 158 VAL A C 1
ATOM 1270 O O . VAL A 1 158 ? -2.568 -4.124 17.901 1.00 82.00 158 VAL A O 1
ATOM 1273 N N . LEU A 1 159 ? -1.958 -2.389 16.618 1.00 78.19 159 LEU A N 1
ATOM 1274 C CA . LEU A 1 159 ? -2.892 -1.450 17.245 1.00 78.19 159 LEU A CA 1
ATOM 1275 C C . LEU A 1 159 ? -4.344 -1.916 17.140 1.00 78.19 159 LEU A C 1
ATOM 1277 O O . LEU A 1 159 ? -5.084 -1.875 18.127 1.00 78.19 159 LEU A O 1
ATOM 1281 N N . PHE A 1 160 ? -4.750 -2.387 15.961 1.00 71.62 160 PHE A N 1
ATOM 1282 C CA . PHE A 1 160 ? -6.103 -2.879 15.750 1.00 71.62 160 PHE A CA 1
ATOM 1283 C C . PHE A 1 160 ? -6.392 -4.111 16.619 1.00 71.62 160 PHE A C 1
ATOM 1285 O O . PHE A 1 160 ? -7.407 -4.152 17.321 1.00 71.62 160 PHE A O 1
ATOM 1292 N N . LEU A 1 161 ? -5.479 -5.088 16.644 1.00 74.50 161 LEU A N 1
ATOM 1293 C CA . LEU A 1 161 ? -5.610 -6.283 17.481 1.00 74.50 161 LEU A CA 1
ATOM 1294 C C . LEU A 1 161 ? -5.643 -5.938 18.975 1.00 74.50 161 LEU A C 1
ATOM 1296 O O . LEU A 1 161 ? -6.484 -6.465 19.705 1.00 74.50 161 LEU A O 1
ATOM 1300 N N . LEU A 1 162 ? -4.801 -5.004 19.426 1.00 76.12 162 LEU A N 1
ATOM 1301 C CA . LEU A 1 162 ? -4.808 -4.511 20.804 1.00 76.12 162 LEU A CA 1
ATOM 13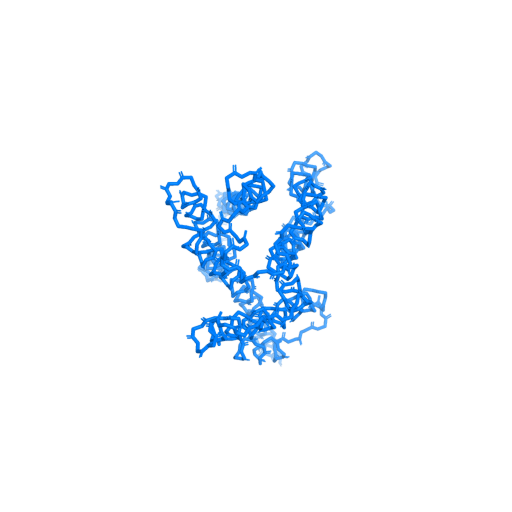02 C C . LEU A 1 162 ? -6.132 -3.829 21.156 1.00 76.12 162 LEU A C 1
ATOM 1304 O O . LEU A 1 162 ? -6.641 -4.020 22.263 1.00 76.12 162 LEU A O 1
ATOM 1308 N N . ARG A 1 163 ? -6.729 -3.067 20.230 1.00 72.69 163 ARG A N 1
ATOM 1309 C CA . ARG A 1 163 ? -8.046 -2.451 20.444 1.00 72.69 163 ARG A CA 1
ATOM 1310 C C . ARG A 1 163 ? -9.135 -3.494 20.590 1.00 72.69 163 ARG A C 1
ATOM 1312 O O . ARG A 1 163 ? -9.942 -3.387 21.509 1.00 72.69 163 ARG A O 1
ATOM 1319 N N . VAL A 1 164 ? -9.147 -4.490 19.706 1.00 68.06 164 VAL A N 1
ATOM 1320 C CA . VAL A 1 164 ? -10.109 -5.595 19.749 1.00 68.06 164 VAL A CA 1
ATOM 1321 C C . VAL A 1 164 ? -9.946 -6.379 21.050 1.00 68.06 164 VAL A C 1
ATOM 1323 O O . VAL A 1 164 ? -10.939 -6.651 21.720 1.00 68.06 164 VAL A O 1
ATOM 1326 N N . HIS A 1 165 ? -8.712 -6.675 21.462 1.00 70.44 165 HIS A N 1
ATOM 1327 C CA . HIS A 1 165 ? -8.431 -7.358 22.723 1.00 70.44 165 HIS A CA 1
ATOM 1328 C C . HIS A 1 165 ? -8.899 -6.540 23.937 1.00 70.44 165 HIS A C 1
ATOM 1330 O O . HIS A 1 165 ? -9.621 -7.053 24.785 1.00 70.44 165 HIS A O 1
ATOM 1336 N N . ARG A 1 166 ? -8.576 -5.241 24.006 1.00 68.19 166 ARG A N 1
ATOM 1337 C CA . ARG A 1 166 ? -9.028 -4.363 25.103 1.00 68.19 166 ARG A CA 1
ATOM 1338 C C . ARG A 1 166 ? -10.542 -4.145 25.109 1.00 68.19 166 ARG A C 1
ATOM 1340 O O . ARG A 1 166 ? -11.132 -4.080 26.179 1.00 68.19 166 ARG A O 1
ATOM 1347 N N . GLY A 1 167 ? -11.176 -4.063 23.940 1.00 61.81 167 GLY A N 1
ATOM 1348 C CA . GLY A 1 167 ? -12.634 -4.010 23.813 1.00 61.81 167 GLY A CA 1
ATOM 1349 C C . GLY A 1 167 ? -13.309 -5.289 24.313 1.00 61.81 167 GLY A C 1
ATOM 1350 O O . GLY A 1 167 ? -14.355 -5.216 24.948 1.00 61.81 167 GLY A O 1
ATOM 1351 N N . ARG A 1 168 ? -12.681 -6.456 24.110 1.00 55.25 168 ARG A N 1
ATOM 1352 C CA . ARG A 1 168 ? -13.125 -7.732 24.695 1.00 55.25 168 ARG A CA 1
ATOM 1353 C C . ARG A 1 168 ? -12.952 -7.757 26.212 1.00 55.25 168 ARG A C 1
ATOM 1355 O O . ARG A 1 168 ? -13.886 -8.154 26.893 1.00 55.25 168 ARG A O 1
ATOM 1362 N N . VAL A 1 169 ? -11.813 -7.298 26.736 1.00 46.09 169 VAL A N 1
ATOM 1363 C CA . VAL A 1 169 ? -11.554 -7.256 28.187 1.00 46.09 169 VAL A CA 1
ATOM 1364 C C . VAL A 1 169 ? -12.504 -6.292 28.901 1.00 46.09 169 VAL A C 1
ATOM 1366 O O . VAL A 1 169 ? -13.074 -6.677 29.911 1.00 46.09 169 VAL A O 1
ATOM 1369 N N . MET A 1 170 ? -12.752 -5.090 28.364 1.00 37.34 170 MET A N 1
ATOM 1370 C CA . MET A 1 170 ? -13.728 -4.158 28.954 1.00 37.34 170 MET A CA 1
ATOM 1371 C C . MET A 1 170 ? -15.154 -4.711 28.933 1.00 37.34 170 MET A C 1
ATOM 1373 O O . MET A 1 170 ? -15.846 -4.594 29.937 1.00 37.34 170 MET A O 1
ATOM 1377 N N . ASN A 1 171 ? -15.579 -5.347 27.836 1.00 41.12 171 ASN A N 1
ATOM 1378 C CA . ASN A 1 171 ? -16.912 -5.952 27.755 1.00 41.12 171 ASN A CA 1
ATOM 1379 C C . ASN A 1 171 ? -17.046 -7.198 28.656 1.00 41.12 171 ASN A C 1
ATOM 1381 O O . ASN A 1 171 ? -18.125 -7.466 29.177 1.00 41.12 171 ASN A O 1
ATOM 1385 N N . ALA A 1 172 ? -15.959 -7.951 28.861 1.00 33.88 172 ALA A N 1
ATOM 1386 C CA . ALA A 1 172 ? -15.913 -9.078 29.793 1.00 33.88 172 ALA A CA 1
ATOM 1387 C C . ALA A 1 172 ? -15.906 -8.618 31.263 1.00 33.88 172 ALA A C 1
ATOM 1389 O O . ALA A 1 172 ? -16.533 -9.255 32.101 1.00 33.88 172 ALA A O 1
ATOM 1390 N N . TRP A 1 173 ? -15.263 -7.487 31.574 1.00 25.52 173 TRP A N 1
ATOM 1391 C CA . TRP A 1 173 ? -15.277 -6.881 32.910 1.00 25.52 173 TRP A CA 1
ATOM 1392 C C . TRP A 1 173 ? -16.614 -6.208 33.245 1.00 25.52 173 TRP A C 1
ATOM 1394 O O . TRP A 1 173 ? -17.100 -6.362 34.360 1.00 25.52 173 TRP A O 1
ATOM 1404 N N . SER A 1 174 ? -17.264 -5.535 32.289 1.00 31.45 174 SER A N 1
ATOM 1405 C CA . SER A 1 174 ? -18.620 -5.002 32.496 1.00 31.45 174 SER A CA 1
ATOM 1406 C C . SER A 1 174 ? -19.672 -6.108 32.636 1.00 31.45 174 SER A C 1
ATOM 1408 O O . SER A 1 174 ? -20.665 -5.917 33.327 1.00 31.45 174 SER A O 1
ATOM 1410 N N . GLY A 1 175 ? -19.449 -7.273 32.013 1.00 31.25 175 GLY A N 1
ATOM 1411 C CA . GLY A 1 175 ? -20.291 -8.464 32.175 1.00 31.25 175 GLY A CA 1
ATOM 1412 C C . GLY A 1 175 ? -20.044 -9.246 33.471 1.00 31.25 175 GLY A C 1
ATOM 1413 O O . GLY A 1 175 ? -20.908 -10.007 33.884 1.00 31.25 175 GLY A O 1
ATOM 1414 N N . ALA A 1 176 ? -18.904 -9.046 34.141 1.00 30.84 176 ALA A N 1
ATOM 1415 C CA . ALA A 1 176 ? -18.599 -9.683 35.426 1.00 30.84 176 ALA A CA 1
ATOM 1416 C C . ALA A 1 176 ? -19.189 -8.929 36.635 1.00 30.84 176 ALA A C 1
ATOM 1418 O O . ALA A 1 176 ? -19.225 -9.476 37.734 1.00 30.84 176 ALA A O 1
ATOM 1419 N N . MET A 1 177 ? -19.664 -7.691 36.439 1.00 30.00 177 MET A N 1
ATOM 1420 C CA . MET A 1 177 ? -20.241 -6.847 37.499 1.00 30.00 177 MET A CA 1
ATOM 1421 C C . MET A 1 177 ? -21.747 -6.573 37.325 1.00 30.00 177 MET A C 1
ATOM 1423 O O . MET A 1 177 ? -22.358 -5.955 38.192 1.00 30.00 177 MET A O 1
ATOM 1427 N N . GLY A 1 178 ? -22.357 -7.050 36.234 1.00 27.77 178 GLY A N 1
ATOM 1428 C CA . GLY A 1 178 ? -23.793 -6.957 35.966 1.00 27.77 178 GLY A CA 1
ATOM 1429 C C . GLY A 1 178 ? -24.410 -8.346 35.854 1.00 27.77 178 GLY A C 1
ATOM 1430 O O . GLY A 1 178 ? -24.310 -8.990 34.814 1.00 27.77 178 GLY A O 1
ATOM 1431 N N . ASN A 1 179 ? -25.022 -8.814 36.939 1.00 34.25 179 ASN A N 1
ATOM 1432 C CA . ASN A 1 179 ? -25.761 -10.069 36.962 1.00 34.25 179 ASN A CA 1
ATOM 1433 C C . ASN A 1 179 ? -27.146 -9.874 36.307 1.00 34.25 179 ASN A C 1
ATOM 1435 O O . ASN A 1 179 ? -27.809 -8.880 36.593 1.00 34.25 179 ASN A O 1
ATOM 1439 N N . LEU A 1 180 ? -27.570 -10.881 35.532 1.00 39.81 180 LEU A N 1
ATOM 1440 C CA . LEU A 1 180 ? -28.928 -11.155 35.022 1.00 39.81 180 LEU A CA 1
ATOM 1441 C C . LEU A 1 180 ? -29.434 -10.320 33.814 1.00 39.81 180 LEU A C 1
ATOM 1443 O O . LEU A 1 180 ? -29.361 -9.100 33.774 1.00 39.81 180 LEU A O 1
ATOM 1447 N N . ASP A 1 181 ? -29.992 -11.047 32.836 1.00 36.50 181 ASP A N 1
ATOM 1448 C CA . ASP A 1 181 ? -30.794 -10.600 31.681 1.00 36.50 181 ASP A CA 1
ATOM 1449 C C . ASP A 1 181 ? -30.126 -9.894 30.484 1.00 36.50 181 ASP A C 1
ATOM 1451 O O . ASP A 1 181 ? -30.273 -8.696 30.251 1.00 36.50 181 ASP A O 1
ATOM 1455 N N . LYS A 1 182 ? -29.520 -10.707 29.601 1.00 35.72 182 LYS A N 1
ATOM 1456 C CA . LYS A 1 182 ? -29.923 -10.834 28.177 1.00 35.72 182 LYS A CA 1
ATOM 1457 C C . LYS A 1 182 ? -29.021 -11.836 27.450 1.00 35.72 182 LYS A C 1
ATOM 1459 O O . LYS A 1 182 ? -27.999 -11.492 26.855 1.00 35.72 182 LYS A O 1
ATOM 1464 N N . GLN A 1 183 ? -29.441 -13.099 27.459 1.00 39.00 183 GLN A N 1
ATOM 1465 C CA . GLN A 1 183 ? -29.097 -14.031 26.387 1.00 39.00 183 GLN A CA 1
ATOM 1466 C C . GLN A 1 183 ? -29.609 -13.460 25.052 1.00 39.00 183 GLN A C 1
ATOM 1468 O O . GLN A 1 183 ? -30.717 -12.935 24.989 1.00 39.00 183 GLN A O 1
ATOM 1473 N N . ASN A 1 184 ? -28.799 -13.609 24.000 1.00 37.81 184 ASN A N 1
ATOM 1474 C CA . ASN A 1 184 ? -29.045 -13.262 22.588 1.00 37.81 184 ASN A CA 1
ATOM 1475 C C . ASN A 1 184 ? -28.665 -11.830 22.159 1.00 37.81 184 ASN A C 1
ATOM 1477 O O . ASN A 1 184 ? -29.515 -10.953 22.091 1.00 37.81 184 ASN A O 1
ATOM 1481 N N . SER A 1 185 ? -27.379 -11.623 21.807 1.00 38.91 185 SER A N 1
ATOM 1482 C CA . SER A 1 185 ? -26.887 -10.636 20.800 1.00 38.91 185 SER A CA 1
ATOM 1483 C C . SER A 1 185 ? -25.342 -10.523 20.740 1.00 38.91 185 SER A C 1
ATOM 1485 O O . SER A 1 185 ? -24.788 -9.858 19.867 1.00 38.91 185 SER A O 1
ATOM 1487 N N . HIS A 1 186 ? -24.587 -11.175 21.633 1.00 42.94 186 HIS A N 1
ATOM 1488 C CA . HIS A 1 186 ? -23.137 -10.927 21.741 1.00 42.94 186 HIS A CA 1
ATOM 1489 C C . HIS A 1 186 ? -22.212 -11.851 20.924 1.00 42.94 186 HIS A C 1
ATOM 1491 O O . HIS A 1 186 ? -21.031 -11.537 20.763 1.00 42.94 186 HIS A O 1
ATOM 1497 N N . THR A 1 187 ? -22.716 -12.943 20.347 1.00 39.88 187 THR A N 1
ATOM 1498 C CA . THR A 1 187 ? -21.877 -13.977 19.706 1.00 39.88 187 THR A CA 1
ATOM 1499 C C . THR A 1 187 ? -21.682 -13.806 18.193 1.00 39.88 187 THR A C 1
ATOM 1501 O O . THR A 1 187 ? -20.718 -14.334 17.646 1.00 39.88 187 THR A O 1
ATOM 1504 N N . SER A 1 188 ? -22.516 -13.020 17.500 1.00 43.72 188 SER A N 1
ATOM 1505 C CA . SER A 1 188 ? -22.452 -12.847 16.032 1.00 43.72 188 SER A CA 1
ATOM 1506 C C . SER A 1 188 ? -21.509 -11.729 15.553 1.00 43.72 188 SER A C 1
ATOM 1508 O O . SER A 1 188 ? -21.055 -11.745 14.409 1.00 43.72 188 SER A O 1
ATOM 1510 N N . LYS A 1 189 ? -21.140 -10.770 16.417 1.00 53.97 189 LYS A N 1
ATOM 1511 C CA . LYS A 1 189 ? -20.255 -9.636 16.054 1.00 53.97 189 LYS A CA 1
ATOM 1512 C C . LYS A 1 189 ? -18.757 -9.977 16.105 1.00 53.97 189 LYS A C 1
ATOM 1514 O O . LYS A 1 189 ? -17.953 -9.353 15.413 1.00 53.97 189 LYS A O 1
ATOM 1519 N N . LEU A 1 190 ? -18.381 -10.978 16.902 1.00 54.91 190 LEU A N 1
ATOM 1520 C CA . LEU A 1 190 ? -17.000 -11.432 17.117 1.00 54.91 190 LEU A CA 1
ATOM 1521 C C . LEU A 1 190 ? -16.314 -12.001 15.862 1.00 54.91 190 LEU A C 1
ATOM 1523 O O . LEU A 1 190 ? -15.214 -11.532 15.5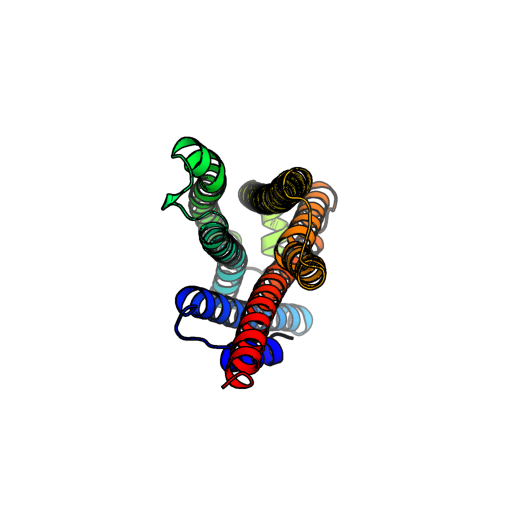48 1.00 54.91 190 LEU A O 1
ATOM 1527 N N . PRO A 1 191 ? -16.919 -12.954 15.125 1.00 59.75 191 PRO A N 1
ATOM 1528 C CA . PRO A 1 191 ? -16.313 -13.469 13.901 1.00 59.75 191 PRO A CA 1
ATOM 1529 C C . PRO A 1 191 ? -16.202 -12.383 12.823 1.00 59.75 191 PRO A C 1
ATOM 1531 O O . PRO A 1 191 ? -15.173 -12.290 12.160 1.00 59.75 191 PRO A O 1
ATOM 1534 N N . ASN A 1 192 ? -17.188 -11.488 12.695 1.00 59.88 192 ASN A N 1
ATOM 1535 C CA . ASN A 1 192 ? -17.146 -10.415 11.694 1.00 59.88 192 ASN A CA 1
ATOM 1536 C C . ASN A 1 192 ? -15.994 -9.422 11.913 1.00 59.88 192 ASN A C 1
ATOM 1538 O O . ASN A 1 192 ? -15.273 -9.112 10.966 1.00 59.88 192 ASN A O 1
ATOM 1542 N N . LEU A 1 193 ? -15.764 -8.972 13.151 1.00 63.81 193 LEU A N 1
ATOM 1543 C CA . LEU A 1 193 ? -14.620 -8.111 13.481 1.00 63.81 193 LEU A CA 1
ATOM 1544 C C . LEU A 1 193 ? -13.275 -8.819 13.267 1.00 63.81 193 LEU A C 1
ATOM 1546 O O . LEU A 1 193 ? -12.317 -8.187 12.829 1.00 63.81 193 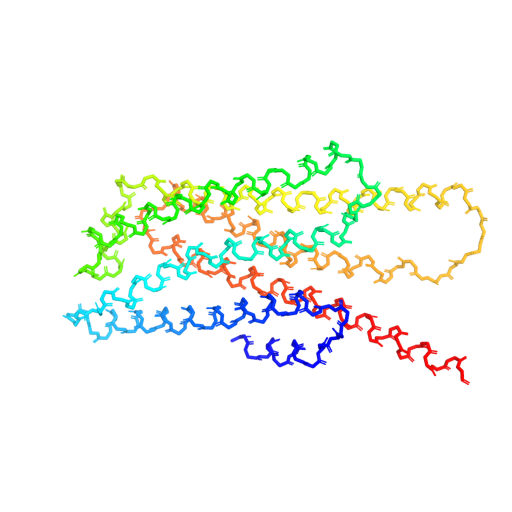LEU A O 1
ATOM 1550 N N . PHE A 1 194 ? -13.205 -10.124 13.544 1.00 66.88 194 PHE A N 1
ATOM 1551 C CA . PHE A 1 194 ? -12.004 -10.926 13.315 1.00 66.88 194 PHE A CA 1
ATOM 1552 C C . PHE A 1 194 ? -11.677 -11.071 11.823 1.00 66.88 194 PHE A C 1
ATOM 1554 O O . PHE A 1 194 ? -10.537 -10.844 11.435 1.00 66.88 194 PHE A O 1
ATOM 1561 N N . PHE A 1 195 ? -12.664 -11.365 10.971 1.00 65.19 195 PHE A N 1
ATOM 1562 C CA . PHE A 1 195 ? -12.448 -11.450 9.522 1.00 65.19 195 PHE A CA 1
ATOM 1563 C C . PHE A 1 195 ? -12.065 -10.100 8.903 1.00 65.19 195 PHE A C 1
ATOM 1565 O O . PHE A 1 195 ? -11.210 -10.058 8.020 1.00 65.19 195 PHE A O 1
ATOM 1572 N N . ILE A 1 196 ? -12.633 -8.996 9.403 1.00 66.81 196 ILE A N 1
ATOM 1573 C CA . ILE A 1 196 ? -12.208 -7.637 9.030 1.00 66.81 196 ILE A CA 1
ATOM 1574 C C . ILE A 1 196 ? -10.740 -7.412 9.416 1.00 66.81 196 ILE A C 1
ATOM 1576 O O . ILE A 1 196 ? -9.976 -6.867 8.620 1.00 66.81 196 ILE A O 1
ATOM 1580 N N . ALA A 1 197 ? -10.342 -7.851 10.615 1.00 66.50 197 ALA A N 1
ATOM 1581 C CA . ALA A 1 197 ? -8.967 -7.737 11.088 1.00 66.50 197 ALA A CA 1
ATOM 1582 C C . ALA A 1 197 ? -7.994 -8.540 10.212 1.00 66.50 197 ALA A C 1
ATOM 1584 O O . ALA A 1 197 ? -6.933 -8.061 9.822 1.00 66.50 197 ALA A O 1
ATOM 1585 N N . LEU A 1 198 ? -8.379 -9.775 9.896 1.00 69.81 198 LEU A N 1
ATOM 1586 C CA . LEU A 1 198 ? -7.558 -10.717 9.154 1.00 69.81 198 LEU A CA 1
ATOM 1587 C C . LEU A 1 198 ? -7.305 -10.223 7.723 1.00 69.81 198 LEU A C 1
ATOM 1589 O O . LEU A 1 198 ? -6.159 -10.189 7.281 1.00 69.81 198 LEU A O 1
ATOM 1593 N N . GLY A 1 199 ? -8.367 -9.781 7.038 1.00 67.25 199 GLY A N 1
ATOM 1594 C CA . GLY A 1 199 ? -8.308 -9.284 5.662 1.00 67.25 199 GLY A CA 1
ATOM 1595 C C . GLY A 1 199 ? -7.555 -7.963 5.509 1.00 67.25 199 GLY A C 1
ATOM 1596 O O . GLY A 1 199 ? -6.751 -7.833 4.595 1.00 67.25 199 GLY A O 1
ATOM 1597 N N . ASN A 1 200 ? -7.786 -6.993 6.400 1.00 68.50 200 ASN A N 1
ATOM 1598 C CA . ASN A 1 200 ? -7.194 -5.654 6.271 1.00 68.50 200 ASN A CA 1
ATOM 1599 C C . ASN A 1 200 ? -5.758 -5.541 6.780 1.00 68.50 200 ASN A C 1
ATOM 1601 O O . ASN A 1 200 ? -5.080 -4.589 6.412 1.00 68.50 200 ASN A O 1
ATOM 1605 N N . PHE A 1 201 ? -5.336 -6.422 7.690 1.00 73.31 201 PHE A N 1
ATOM 1606 C CA . PHE A 1 201 ? -4.141 -6.170 8.496 1.00 73.31 201 PHE A CA 1
ATOM 1607 C C . PHE A 1 201 ? -3.196 -7.372 8.536 1.00 73.31 201 PHE A C 1
ATOM 1609 O O . PHE A 1 201 ? -2.029 -7.256 8.169 1.00 73.31 201 PHE A O 1
ATOM 1616 N N . VAL A 1 202 ? -3.697 -8.553 8.911 1.00 75.56 202 VAL A N 1
ATOM 1617 C CA . VAL A 1 202 ? -2.836 -9.733 9.106 1.00 75.56 202 VAL A CA 1
ATOM 1618 C C . VAL A 1 202 ? -2.243 -10.222 7.786 1.00 75.56 202 VAL A C 1
ATOM 1620 O O . VAL A 1 202 ? -1.033 -10.424 7.708 1.00 75.56 202 VAL A O 1
ATOM 1623 N N . PHE A 1 203 ? -3.062 -10.382 6.742 1.00 79.12 203 PHE A N 1
ATOM 1624 C CA . PHE A 1 203 ? -2.562 -10.842 5.444 1.00 79.12 203 PHE A CA 1
ATOM 1625 C C . PHE A 1 203 ? -1.582 -9.849 4.793 1.00 79.12 203 PHE A C 1
ATOM 1627 O O . PHE A 1 203 ? -0.486 -10.288 4.436 1.00 79.12 203 PHE A O 1
ATOM 1634 N N . PRO A 1 204 ? -1.885 -8.536 4.707 1.00 78.38 204 PRO A N 1
ATOM 1635 C CA . PRO A 1 204 ? -0.916 -7.543 4.246 1.00 78.38 204 PRO A CA 1
ATOM 1636 C C . PRO A 1 204 ? 0.393 -7.505 5.044 1.00 78.38 204 PRO A C 1
ATOM 1638 O O . PRO A 1 204 ? 1.465 -7.478 4.447 1.00 78.38 204 PRO A O 1
ATOM 1641 N N . CYS A 1 205 ? 0.354 -7.556 6.385 1.00 81.69 205 CYS A N 1
ATOM 1642 C CA . CYS A 1 205 ? 1.583 -7.549 7.198 1.00 81.69 205 CYS A CA 1
ATOM 1643 C C . CYS A 1 205 ? 2.421 -8.818 6.965 1.00 81.69 205 CYS A C 1
ATOM 1645 O O . CYS A 1 205 ? 3.639 -8.719 6.820 1.00 81.69 205 CYS A O 1
ATOM 1647 N N . LEU A 1 206 ? 1.800 -10.000 6.852 1.00 84.69 206 LEU A N 1
ATOM 1648 C CA . LEU A 1 206 ? 2.525 -11.238 6.541 1.00 84.69 206 LEU A CA 1
ATOM 1649 C C . LEU A 1 206 ? 3.168 -11.197 5.150 1.00 84.69 206 LEU A C 1
ATOM 1651 O O . LEU A 1 206 ? 4.336 -11.553 5.011 1.00 84.69 206 LEU A O 1
ATOM 1655 N N . LEU A 1 207 ? 2.443 -10.736 4.128 1.00 82.50 207 LEU A N 1
ATOM 1656 C CA . LEU A 1 207 ? 2.990 -10.603 2.775 1.00 82.50 207 LEU A CA 1
ATOM 1657 C C . LEU A 1 207 ? 4.088 -9.541 2.700 1.00 82.50 207 LEU A C 1
ATOM 1659 O O . LEU A 1 207 ? 5.120 -9.783 2.077 1.00 82.50 207 LEU A O 1
ATOM 1663 N N . SER A 1 208 ? 3.919 -8.418 3.400 1.00 82.44 208 SER A N 1
ATOM 1664 C CA . SER A 1 208 ? 4.963 -7.401 3.560 1.00 82.44 208 SER A CA 1
ATOM 1665 C C . SER A 1 208 ? 6.217 -8.009 4.206 1.00 82.44 208 SER A C 1
ATOM 1667 O O . SER A 1 208 ? 7.333 -7.802 3.733 1.00 82.44 208 SER A O 1
ATOM 1669 N N . LEU A 1 209 ? 6.062 -8.817 5.259 1.00 84.62 209 LEU A N 1
ATOM 1670 C CA . LEU A 1 209 ? 7.184 -9.494 5.912 1.00 84.62 209 LEU A CA 1
ATOM 1671 C C . LEU A 1 209 ? 7.892 -10.473 4.962 1.00 84.62 209 LEU A C 1
ATOM 1673 O O . LEU A 1 209 ? 9.121 -10.489 4.900 1.00 84.62 209 LEU A O 1
ATOM 1677 N N . VAL A 1 210 ? 7.134 -11.254 4.186 1.00 84.94 210 VAL A N 1
ATOM 1678 C CA . VAL A 1 210 ? 7.689 -12.137 3.147 1.00 84.94 210 VAL A CA 1
ATOM 1679 C C . VAL A 1 210 ? 8.466 -11.322 2.113 1.00 84.94 210 VAL A C 1
ATOM 1681 O O . VAL A 1 210 ? 9.599 -11.673 1.793 1.00 84.94 210 VAL A O 1
ATOM 1684 N N . GLN A 1 211 ? 7.924 -10.197 1.647 1.00 80.94 211 GLN A N 1
ATOM 1685 C CA . GLN A 1 211 ? 8.606 -9.289 0.723 1.00 80.94 211 GLN A CA 1
ATOM 1686 C C . GLN A 1 211 ? 9.952 -8.807 1.280 1.00 80.94 211 GLN A C 1
ATOM 1688 O O . GLN A 1 211 ? 10.954 -8.805 0.563 1.00 80.94 211 GLN A O 1
ATOM 1693 N N . LEU A 1 212 ? 9.999 -8.448 2.567 1.00 82.06 212 LEU A N 1
ATOM 1694 C CA . LEU A 1 212 ? 11.233 -8.038 3.236 1.00 82.06 212 LEU A CA 1
ATOM 1695 C C . LEU A 1 212 ? 12.256 -9.182 3.270 1.00 82.06 212 LEU A C 1
ATOM 1697 O O . LEU A 1 212 ? 13.424 -8.976 2.949 1.00 82.06 212 LEU A O 1
ATOM 1701 N N . ILE A 1 213 ? 11.823 -10.406 3.583 1.00 82.94 213 ILE A N 1
ATOM 1702 C CA . ILE A 1 213 ? 12.695 -11.590 3.570 1.00 82.94 213 ILE A CA 1
ATOM 1703 C C . ILE A 1 213 ? 13.264 -11.824 2.164 1.00 82.94 213 ILE A C 1
ATOM 1705 O O . ILE A 1 213 ? 14.468 -12.031 2.016 1.00 82.94 213 ILE A O 1
ATOM 1709 N N . PHE A 1 214 ? 12.430 -11.755 1.124 1.00 77.69 214 PHE A N 1
ATOM 1710 C CA . PHE A 1 214 ? 12.862 -11.923 -0.267 1.00 77.69 214 PHE A CA 1
ATOM 1711 C C . PHE A 1 214 ? 13.867 -10.849 -0.693 1.00 77.69 214 PHE A C 1
ATOM 1713 O O . PHE A 1 214 ? 14.849 -11.163 -1.370 1.00 77.69 214 PHE A O 1
ATOM 1720 N N . LEU A 1 215 ? 13.665 -9.606 -0.251 1.00 75.12 215 LEU A N 1
ATOM 1721 C CA . LEU A 1 215 ? 14.560 -8.490 -0.536 1.00 75.12 215 LEU A CA 1
ATOM 1722 C C . LEU A 1 215 ? 15.985 -8.733 -0.019 1.00 75.12 215 LEU A C 1
ATOM 1724 O O . LEU A 1 215 ? 16.941 -8.402 -0.723 1.00 75.12 215 LEU A O 1
ATOM 1728 N N . PHE A 1 216 ? 16.123 -9.311 1.178 1.00 76.00 216 PHE A N 1
ATOM 1729 C CA . PHE A 1 216 ? 17.425 -9.592 1.791 1.00 76.00 216 PHE A CA 1
ATOM 1730 C C . PHE A 1 216 ? 18.016 -10.955 1.407 1.00 76.00 216 PHE A C 1
ATOM 1732 O O . PHE A 1 216 ? 19.232 -11.113 1.471 1.00 76.00 216 PHE A O 1
ATOM 1739 N N . ARG A 1 217 ? 17.192 -11.934 1.005 1.00 77.19 217 ARG A N 1
ATOM 1740 C CA . ARG A 1 217 ? 17.631 -13.327 0.812 1.00 77.19 217 ARG A CA 1
ATOM 1741 C C . ARG A 1 217 ? 17.834 -13.749 -0.643 1.00 77.19 217 ARG A C 1
ATOM 1743 O O . ARG A 1 217 ? 18.747 -14.525 -0.906 1.00 77.19 217 ARG A O 1
ATOM 1750 N N . ASN A 1 218 ? 17.006 -13.291 -1.585 1.00 67.81 218 ASN A N 1
ATOM 1751 C CA . ASN A 1 218 ? 17.016 -13.833 -2.951 1.00 67.81 218 ASN A CA 1
ATOM 1752 C C . ASN A 1 218 ? 17.809 -12.963 -3.935 1.00 67.81 218 ASN A C 1
ATOM 1754 O O . ASN A 1 218 ? 17.716 -11.742 -3.879 1.00 67.81 218 ASN A O 1
ATOM 1758 N N . PRO A 1 219 ? 18.564 -13.536 -4.892 1.00 60.34 219 PRO A N 1
ATOM 1759 C CA . PRO A 1 219 ? 19.333 -12.770 -5.878 1.00 60.34 219 PRO A CA 1
ATOM 1760 C C . PRO A 1 219 ? 18.479 -12.203 -7.033 1.00 60.34 219 PRO A C 1
ATOM 1762 O O . PRO A 1 219 ? 18.948 -11.332 -7.767 1.00 60.34 219 PRO A O 1
ATOM 1765 N N . LYS A 1 220 ? 17.215 -12.618 -7.175 1.00 68.50 220 LYS A N 1
ATOM 1766 C CA . LYS A 1 220 ? 16.330 -12.195 -8.270 1.00 68.50 220 LYS A CA 1
ATOM 1767 C C . LYS A 1 220 ? 15.441 -11.021 -7.846 1.00 68.50 220 LYS A C 1
ATOM 1769 O O . LYS A 1 220 ? 14.671 -11.131 -6.900 1.00 68.50 220 LYS A O 1
ATOM 1774 N N . PHE A 1 221 ? 15.547 -9.897 -8.558 1.00 68.06 221 PHE A N 1
ATOM 1775 C CA . PHE A 1 221 ? 14.718 -8.699 -8.343 1.00 68.06 221 PHE A CA 1
ATOM 1776 C C . PHE A 1 221 ? 13.223 -8.974 -8.581 1.00 68.06 221 PHE A C 1
ATOM 1778 O O . PHE A 1 221 ? 12.388 -8.548 -7.787 1.00 68.06 221 PHE A O 1
ATOM 1785 N N . LEU A 1 222 ? 12.915 -9.749 -9.626 1.00 72.06 222 LEU A N 1
ATOM 1786 C CA . LEU A 1 222 ? 11.550 -10.082 -10.041 1.00 72.06 222 LEU A CA 1
ATOM 1787 C C . LEU A 1 222 ? 10.718 -10.720 -8.935 1.00 72.06 222 LEU A C 1
ATOM 1789 O O . LEU A 1 222 ? 9.590 -10.299 -8.708 1.00 72.06 222 LEU A O 1
ATOM 1793 N N . ASP A 1 223 ? 11.287 -11.686 -8.215 1.00 77.06 223 ASP A N 1
ATOM 1794 C CA . ASP A 1 223 ? 10.564 -12.397 -7.161 1.00 77.06 223 ASP A CA 1
ATOM 1795 C C . ASP A 1 223 ? 10.072 -11.415 -6.084 1.00 77.06 223 ASP A C 1
ATOM 1797 O O . ASP A 1 223 ? 8.926 -11.486 -5.647 1.00 77.06 223 ASP A O 1
ATOM 1801 N N . GLY A 1 224 ? 10.905 -10.436 -5.708 1.00 75.50 224 GLY A N 1
ATOM 1802 C CA . GLY A 1 224 ? 10.522 -9.379 -4.768 1.00 75.50 224 GLY A CA 1
ATOM 1803 C C . GLY A 1 224 ? 9.445 -8.445 -5.327 1.00 75.50 224 GLY A C 1
ATOM 1804 O O . GLY A 1 224 ? 8.491 -8.121 -4.622 1.00 75.50 224 GLY A O 1
ATOM 1805 N N . SER A 1 225 ? 9.559 -8.050 -6.597 1.00 77.06 225 SER A N 1
ATOM 1806 C CA . SER A 1 225 ? 8.577 -7.190 -7.270 1.00 77.06 225 SER A CA 1
ATOM 1807 C C . SER A 1 225 ? 7.208 -7.860 -7.436 1.00 77.06 225 SER A C 1
ATOM 1809 O O . SER A 1 225 ? 6.189 -7.203 -7.234 1.00 77.06 225 SER A O 1
ATOM 1811 N N . TYR A 1 226 ? 7.152 -9.161 -7.737 1.00 83.19 226 TYR A N 1
ATOM 1812 C CA . TYR A 1 226 ? 5.885 -9.895 -7.824 1.00 83.19 226 TYR A CA 1
ATOM 1813 C C . TYR A 1 226 ? 5.227 -10.077 -6.460 1.00 83.19 226 TYR A C 1
ATOM 1815 O O . TYR A 1 226 ? 4.006 -9.939 -6.349 1.00 83.19 226 TYR A O 1
ATOM 1823 N N . VAL A 1 227 ? 6.012 -10.343 -5.411 1.00 84.44 227 VAL A N 1
ATOM 1824 C CA . VAL A 1 227 ? 5.487 -10.396 -4.039 1.00 84.44 227 VAL A CA 1
ATOM 1825 C C . VAL A 1 227 ? 4.938 -9.026 -3.634 1.00 84.44 227 VAL A C 1
ATOM 1827 O O . VAL A 1 227 ? 3.833 -8.958 -3.102 1.00 84.44 227 VAL A O 1
ATOM 1830 N N . PHE A 1 228 ? 5.640 -7.938 -3.966 1.00 83.25 228 PHE A N 1
ATOM 1831 C CA . PHE A 1 228 ? 5.168 -6.569 -3.737 1.00 83.25 228 PHE A CA 1
ATOM 1832 C C . PHE A 1 228 ? 3.850 -6.279 -4.462 1.00 83.25 228 PHE A C 1
ATOM 1834 O O . PHE A 1 228 ? 2.890 -5.798 -3.859 1.00 83.25 228 PHE A O 1
ATOM 1841 N N . LEU A 1 229 ? 3.774 -6.604 -5.755 1.00 85.62 229 LEU A N 1
ATOM 1842 C CA . LEU A 1 229 ? 2.571 -6.399 -6.559 1.00 85.62 229 LEU A CA 1
ATOM 1843 C C . LEU A 1 229 ? 1.391 -7.216 -6.011 1.00 85.62 229 LEU A C 1
ATOM 1845 O O . LEU A 1 229 ? 0.270 -6.717 -5.912 1.00 85.62 229 LEU A O 1
ATOM 1849 N N . THR A 1 230 ? 1.653 -8.455 -5.593 1.00 87.56 230 THR A N 1
ATOM 1850 C CA . THR A 1 230 ? 0.660 -9.313 -4.936 1.00 87.56 230 THR A CA 1
ATOM 1851 C C . THR A 1 230 ? 0.187 -8.697 -3.622 1.00 87.56 230 THR A C 1
ATOM 1853 O O . THR A 1 230 ? -1.017 -8.654 -3.372 1.00 87.56 230 THR A O 1
ATOM 1856 N N . ASN A 1 231 ? 1.106 -8.169 -2.809 1.00 87.12 231 ASN A N 1
ATOM 1857 C CA . ASN A 1 231 ? 0.768 -7.498 -1.558 1.00 87.12 231 ASN A CA 1
ATOM 1858 C C . ASN A 1 231 ? -0.149 -6.283 -1.795 1.00 87.12 231 ASN A C 1
ATOM 1860 O O . ASN A 1 231 ? -1.172 -6.168 -1.126 1.00 87.12 231 ASN A O 1
ATOM 1864 N N . CYS A 1 232 ? 0.128 -5.458 -2.813 1.00 85.25 232 CYS A N 1
ATOM 1865 C CA . CYS A 1 232 ? -0.740 -4.332 -3.189 1.00 85.25 232 CYS A CA 1
ATOM 1866 C C . CYS A 1 232 ? -2.179 -4.784 -3.482 1.00 85.25 232 CYS A C 1
ATOM 1868 O O . CYS A 1 232 ? -3.148 -4.160 -3.049 1.00 85.25 232 CYS A O 1
ATOM 1870 N N . TYR A 1 233 ? -2.345 -5.893 -4.208 1.00 87.12 233 TYR A N 1
ATOM 1871 C CA . TYR A 1 233 ? -3.674 -6.424 -4.500 1.00 87.12 233 TYR A CA 1
ATOM 1872 C C . TYR A 1 233 ? -4.367 -6.998 -3.269 1.00 87.12 233 TYR A C 1
ATOM 1874 O O . TYR A 1 233 ? -5.573 -6.806 -3.116 1.00 87.12 233 TYR A O 1
ATOM 1882 N N . VAL A 1 234 ? -3.633 -7.674 -2.384 1.00 86.94 234 VAL A N 1
ATOM 1883 C CA . VAL A 1 234 ? -4.193 -8.191 -1.131 1.00 86.94 234 VAL A CA 1
ATOM 1884 C C . VAL A 1 234 ? -4.614 -7.053 -0.204 1.00 86.94 234 VAL A C 1
ATOM 1886 O O . VAL A 1 234 ? -5.695 -7.137 0.374 1.00 86.94 234 VAL A O 1
ATOM 1889 N N . GLU A 1 235 ? -3.846 -5.963 -0.127 1.00 85.50 235 GLU A N 1
ATOM 1890 C CA . GLU A 1 235 ? -4.234 -4.739 0.586 1.00 85.50 235 GLU A CA 1
ATOM 1891 C C . GLU A 1 235 ? -5.544 -4.165 0.029 1.00 85.50 235 GLU A C 1
ATOM 1893 O O . GLU A 1 235 ? -6.485 -3.932 0.793 1.00 85.50 235 GLU A O 1
ATOM 1898 N N . ILE A 1 236 ? -5.656 -4.004 -1.298 1.00 85.94 236 ILE A N 1
ATOM 1899 C CA . ILE A 1 236 ? -6.889 -3.525 -1.948 1.00 85.94 236 ILE A CA 1
ATOM 1900 C C . ILE A 1 236 ? -8.070 -4.445 -1.615 1.00 85.94 236 ILE A C 1
ATOM 1902 O O . ILE A 1 236 ? -9.109 -3.979 -1.148 1.00 85.94 236 ILE A O 1
ATOM 1906 N N . ILE A 1 237 ? -7.926 -5.754 -1.836 1.00 84.94 237 ILE A N 1
ATOM 1907 C CA . ILE A 1 237 ? -9.001 -6.732 -1.619 1.00 84.94 237 ILE A CA 1
ATOM 1908 C C . ILE A 1 237 ? -9.422 -6.757 -0.151 1.00 84.94 237 ILE A C 1
ATOM 1910 O O . ILE A 1 237 ? -10.619 -6.706 0.136 1.00 84.94 237 ILE A O 1
ATOM 1914 N N . GLY A 1 238 ? -8.459 -6.803 0.771 1.00 79.19 238 GLY A N 1
ATOM 1915 C CA . GLY A 1 238 ? -8.705 -6.782 2.207 1.00 79.19 238 GLY A CA 1
ATOM 1916 C C . GLY A 1 238 ? -9.571 -5.592 2.586 1.00 79.19 238 GLY A C 1
ATOM 1917 O O . GLY A 1 238 ? -10.681 -5.758 3.107 1.00 79.19 238 GLY A O 1
ATOM 1918 N N . VAL A 1 239 ? -9.109 -4.400 2.196 1.00 76.62 239 VAL A N 1
ATOM 1919 C CA . VAL A 1 239 ? -9.781 -3.124 2.436 1.00 76.62 239 VAL A CA 1
ATOM 1920 C C . VAL A 1 239 ? -11.222 -3.150 1.918 1.00 76.62 239 VAL A C 1
ATOM 1922 O O . VAL A 1 239 ? -12.144 -2.791 2.660 1.00 76.62 239 VAL A O 1
ATOM 1925 N N . LEU A 1 240 ? -11.464 -3.635 0.705 1.00 77.25 240 LEU A N 1
ATOM 1926 C CA . LEU A 1 240 ? -12.810 -3.697 0.124 1.00 77.25 240 LEU A CA 1
ATOM 1927 C C . LEU A 1 240 ? -13.716 -4.688 0.853 1.00 77.25 240 LEU A C 1
ATOM 1929 O O . LEU A 1 240 ? -14.839 -4.330 1.206 1.00 77.25 240 LEU A O 1
ATOM 1933 N N . LEU A 1 241 ? -13.230 -5.900 1.134 1.00 76.19 241 LEU A N 1
ATOM 1934 C CA . LEU A 1 241 ? -14.002 -6.930 1.832 1.00 76.19 241 LEU A CA 1
ATOM 1935 C C . LEU A 1 241 ? -14.480 -6.443 3.199 1.00 76.19 241 LEU A C 1
ATOM 1937 O O . LEU A 1 241 ? -15.631 -6.670 3.575 1.00 76.19 241 LEU A O 1
ATOM 1941 N N . ALA A 1 242 ? -13.632 -5.715 3.923 1.00 72.94 242 ALA A N 1
ATOM 1942 C CA . ALA A 1 242 ? -14.028 -5.118 5.187 1.00 72.94 242 ALA A CA 1
ATOM 1943 C C . ALA A 1 242 ? -15.105 -4.034 5.031 1.00 72.94 242 ALA A C 1
ATOM 1945 O O . ALA A 1 242 ? -16.022 -3.979 5.847 1.00 72.94 242 ALA A O 1
ATOM 1946 N N . THR A 1 243 ? -15.041 -3.195 3.992 1.00 74.25 243 THR A N 1
ATOM 1947 C CA . THR A 1 243 ? -16.096 -2.198 3.735 1.00 74.25 243 THR A CA 1
ATOM 1948 C C . THR A 1 243 ? -17.417 -2.854 3.381 1.00 74.25 243 THR A C 1
ATOM 1950 O O . THR A 1 243 ? -18.444 -2.471 3.933 1.00 74.25 243 THR A O 1
ATOM 1953 N N . ILE A 1 244 ? -17.388 -3.863 2.512 1.00 72.25 244 ILE A N 1
ATOM 1954 C CA . ILE A 1 244 ? -18.580 -4.604 2.093 1.00 72.25 244 ILE A CA 1
ATOM 1955 C C . ILE A 1 244 ? -19.234 -5.270 3.306 1.00 72.25 244 ILE A C 1
ATOM 1957 O O . ILE A 1 244 ? -20.442 -5.167 3.488 1.00 72.25 244 ILE A O 1
ATOM 1961 N N . ARG A 1 245 ? -18.438 -5.886 4.187 1.00 71.44 245 ARG A N 1
ATOM 1962 C CA . ARG A 1 245 ? -18.933 -6.488 5.435 1.00 71.44 245 ARG A CA 1
ATOM 1963 C C . ARG A 1 245 ? -19.588 -5.465 6.364 1.00 71.44 245 ARG A C 1
ATOM 1965 O O . ARG A 1 245 ? -20.633 -5.757 6.937 1.00 71.44 245 ARG A O 1
ATOM 1972 N N . VAL A 1 246 ? -18.997 -4.277 6.515 1.00 69.19 246 VAL A N 1
ATOM 1973 C CA . VAL A 1 246 ? -19.580 -3.200 7.336 1.00 69.19 246 VAL A CA 1
ATOM 1974 C C . VAL A 1 246 ? -20.886 -2.688 6.723 1.00 69.19 246 VAL A C 1
ATOM 1976 O O . VAL A 1 246 ? -21.868 -2.526 7.445 1.00 69.19 246 VAL A O 1
ATOM 1979 N N . ALA A 1 247 ? -20.922 -2.479 5.406 1.00 68.25 247 ALA A N 1
ATOM 1980 C CA . ALA A 1 247 ? -22.115 -2.013 4.706 1.00 68.25 247 ALA A CA 1
ATOM 1981 C C . ALA A 1 247 ? -23.254 -3.049 4.735 1.00 68.25 247 ALA A C 1
ATOM 1983 O O . ALA A 1 247 ? -24.396 -2.695 5.019 1.00 68.25 247 ALA A O 1
ATOM 1984 N N . GLY A 1 248 ? -22.939 -4.332 4.528 1.00 65.31 248 GLY A N 1
ATOM 1985 C CA . GLY A 1 248 ? -23.906 -5.429 4.618 1.00 65.31 248 GLY A CA 1
ATOM 1986 C C . GLY A 1 248 ? -24.543 -5.539 6.004 1.00 65.31 248 GLY A C 1
ATOM 1987 O O . GLY A 1 248 ? -25.763 -5.619 6.111 1.00 65.31 248 GLY A O 1
ATOM 1988 N N . GLY A 1 249 ? -23.745 -5.429 7.074 1.00 66.88 249 GLY A N 1
ATOM 1989 C CA . GLY A 1 249 ? -24.270 -5.452 8.443 1.00 66.88 249 GLY A CA 1
ATOM 1990 C C . GLY A 1 249 ? -25.187 -4.266 8.776 1.00 66.88 249 GLY A C 1
ATOM 1991 O O . GLY A 1 249 ? -26.157 -4.427 9.513 1.00 66.88 249 GLY A O 1
ATOM 1992 N N . GLN A 1 250 ? -24.921 -3.075 8.225 1.00 64.62 250 GLN A N 1
ATOM 1993 C CA . GLN A 1 250 ? -25.827 -1.927 8.370 1.00 64.62 250 GLN A CA 1
ATOM 1994 C C . GLN A 1 250 ? -27.162 -2.172 7.661 1.00 64.62 250 GLN A C 1
ATOM 1996 O O . GLN A 1 250 ? -28.213 -1.863 8.217 1.00 64.62 250 GLN A O 1
ATOM 2001 N N . TRP A 1 251 ? -27.122 -2.755 6.462 1.00 62.75 251 TRP A N 1
ATOM 2002 C CA . TRP A 1 251 ? -28.321 -3.024 5.675 1.00 62.75 251 TRP A CA 1
ATOM 2003 C C . TRP A 1 251 ? -29.228 -4.077 6.325 1.00 62.75 251 TRP A C 1
ATOM 2005 O O . TRP A 1 251 ? -30.438 -3.869 6.410 1.00 62.75 251 TRP A O 1
ATOM 2015 N N . GLU A 1 252 ? -28.652 -5.151 6.878 1.00 68.56 252 GLU A N 1
ATOM 2016 C CA . GLU A 1 252 ? -29.394 -6.151 7.661 1.00 68.56 252 GLU A CA 1
ATOM 2017 C C . GLU A 1 252 ? -30.094 -5.526 8.877 1.00 68.56 252 GLU A C 1
ATOM 2019 O O . GLU A 1 252 ? -31.264 -5.810 9.137 1.00 68.56 252 GLU A O 1
ATOM 2024 N N . HIS A 1 253 ? -29.415 -4.623 9.595 1.00 63.31 253 HIS A N 1
ATOM 2025 C CA . HIS A 1 253 ? -30.008 -3.903 10.723 1.00 63.31 253 HIS A CA 1
ATOM 2026 C C . HIS A 1 253 ? -31.150 -2.963 10.300 1.00 63.31 253 HIS A C 1
ATOM 2028 O O . HIS A 1 253 ? -32.165 -2.903 10.995 1.00 63.31 253 HIS A O 1
ATOM 2034 N N . SER A 1 254 ? -31.024 -2.264 9.167 1.00 63.56 254 SER A N 1
ATOM 2035 C CA . SER A 1 254 ? -32.100 -1.421 8.623 1.00 63.56 254 SER A CA 1
ATOM 2036 C C . SER A 1 254 ? -33.331 -2.238 8.217 1.00 63.56 254 SER A C 1
ATOM 2038 O O . SER A 1 254 ? -34.456 -1.832 8.501 1.00 63.56 254 SER A O 1
ATOM 2040 N N . LEU A 1 255 ? -33.134 -3.412 7.609 1.00 68.31 255 LEU A N 1
ATOM 2041 C CA . LEU A 1 255 ? -34.228 -4.314 7.230 1.00 68.31 255 LEU A CA 1
ATOM 2042 C C . LEU A 1 255 ? -34.911 -4.951 8.450 1.00 68.31 255 LEU A C 1
ATOM 2044 O O . LEU A 1 255 ? -36.126 -5.138 8.441 1.00 68.31 255 LEU A O 1
ATOM 2048 N N . ALA A 1 256 ? -34.157 -5.260 9.508 1.00 68.00 256 ALA A N 1
ATOM 2049 C CA . ALA A 1 256 ? -34.710 -5.784 10.755 1.00 68.00 256 ALA A CA 1
ATOM 2050 C C . ALA A 1 256 ? -35.532 -4.731 11.522 1.00 68.00 256 ALA A C 1
ATOM 2052 O O . ALA A 1 256 ? -36.592 -5.061 12.046 1.00 68.00 256 ALA A O 1
ATOM 2053 N N . GLY A 1 257 ? -35.087 -3.468 11.545 1.00 58.19 257 GLY A N 1
ATOM 2054 C CA . GLY A 1 257 ? -35.827 -2.364 12.173 1.00 58.19 257 GLY A CA 1
ATOM 2055 C C . GLY A 1 257 ? -37.104 -1.962 11.427 1.00 58.19 257 GLY A C 1
ATOM 2056 O O . GLY A 1 257 ? -38.043 -1.475 12.044 1.00 58.19 257 GLY A O 1
ATOM 2057 N N . SER A 1 258 ? -37.176 -2.216 10.117 1.00 50.84 258 SER A N 1
ATOM 2058 C CA . SER A 1 258 ? -38.379 -1.974 9.307 1.00 50.84 258 SER A CA 1
ATOM 2059 C C . SER A 1 258 ? -39.475 -3.030 9.496 1.00 50.84 258 SER A C 1
ATOM 2061 O O . SER A 1 258 ? -40.610 -2.778 9.109 1.00 50.84 258 SER A O 1
ATOM 2063 N N . LYS A 1 259 ? -39.159 -4.213 10.041 1.00 53.16 259 LYS A N 1
ATOM 2064 C CA . LYS A 1 259 ? -40.138 -5.291 10.287 1.00 53.16 259 LYS A CA 1
ATOM 2065 C C . LYS A 1 259 ? -40.806 -5.208 11.667 1.00 53.16 259 LYS A C 1
ATOM 2067 O O . LYS A 1 259 ? -41.661 -6.036 11.962 1.00 53.16 259 LYS A O 1
ATOM 2072 N N . SER A 1 260 ? -40.401 -4.260 12.517 1.00 47.94 260 SER A N 1
ATOM 2073 C CA . SER A 1 260 ? -40.944 -4.058 13.872 1.00 47.94 260 SER A CA 1
ATOM 2074 C C . SER A 1 260 ? -41.934 -2.888 13.990 1.00 47.94 260 SER A C 1
ATOM 2076 O O . SER A 1 260 ? -42.240 -2.466 15.103 1.00 47.94 260 SER A O 1
ATOM 2078 N N . THR A 1 261 ? -42.407 -2.365 12.862 1.00 41.06 261 THR A N 1
ATOM 2079 C CA . THR A 1 261 ? -43.461 -1.342 12.729 1.00 41.06 261 THR A CA 1
ATOM 2080 C C . THR A 1 261 ? -44.503 -1.850 11.759 1.00 41.06 261 THR A C 1
ATOM 2082 O O . THR A 1 261 ? -45.700 -1.674 12.055 1.00 41.06 261 THR A O 1
#

Sequence (261 aa):
MFIPLLVVLIVFSNPGMRPLFIMNLVSVLTGIVLGILNVYLEVTATLSPLTPIHAYILIGFVILLLYLPVFMDTILIFRLFAVYPPRTTSWPQRLIVFGPSILFKVIRVPNSIVFVVYWTKFGGHTSPLQAGQALRGVQPWIKIEWFFQVFDNCYASVLFLLRVHRGRVMNAWSGAMGNLDKQNSHTSKLPNLFFIALGNFVFPCLLSLVQLIFLFRNPKFLDGSYVFLTNCYVEIIGVLLATIRVAGGQWEHSLAGSKST

Foldseek 3Di:
DLPVLLVLLVVLDDPVCVVLSVLLNVLSVLLVLLVVLVCVLVCCCPVPVPDWDQLVSLLVNLLSLLCSLLSLLVSLVVVVCVLPVVVVDDPVRCCVLCVLSVVLSVVSVVLSVVVSVVCCVQPSGHRSQVSLLVCLVPDCSVLSSLVSSLVSLQSSLVVLVVSVVVVVVVVVVVVVPDDDDDDDDPPPVVVLSVLLSCQQGVVLNVLSVVLNCCSPPPSHSVVSSVSSSVSSVSNSRSSSVNVSSVSVVVVVVVVVVVVVD